Protein AF-A0A366LFF3-F1 (afdb_monomer_lite)

Secondary structure (DSSP, 8-state):
-TT---TTTHHHHHHHHHHHHHHHHHHTT--HHHHHHHHHHHHHHH-HHHHHHHHHHHHHHHHHHHHHHHHHHHHH--HHHHHHTHHHHHHHHHHIIIIIHHHHHHHHTTTS---HHHHHHHHHHS--SHHHHHHHHHHHTS--TTHHHHHHHHHHHHHHHHHHHHHHHHHHHHHT--TT---HHHHHHHHHHHHHHHTT--

Radius of gyration: 22.27 Å; chains: 1; bounding box: 69×41×56 Å

Organism: NCBI:txid2248750

Structure (mmCIF, N/CA/C/O backbone):
data_AF-A0A366LFF3-F1
#
_entry.id   AF-A0A366LFF3-F1
#
loop_
_atom_site.group_PDB
_atom_site.id
_atom_site.type_symbol
_atom_site.label_atom_id
_atom_site.label_alt_id
_atom_site.label_comp_id
_atom_site.label_asym_id
_atom_site.label_entity_id
_atom_site.label_seq_id
_atom_site.pdbx_PDB_ins_code
_atom_site.Cartn_x
_atom_site.Cartn_y
_atom_site.Cartn_z
_atom_site.occupancy
_atom_site.B_iso_or_equiv
_atom_site.auth_seq_id
_atom_site.auth_comp_id
_atom_site.auth_asym_id
_atom_site.auth_atom_id
_atom_site.pdbx_PDB_model_num
ATOM 1 N N . ARG A 1 1 ? -9.165 13.545 34.762 1.00 51.06 1 ARG A N 1
ATOM 2 C CA . ARG A 1 1 ? -9.361 14.996 34.484 1.00 51.06 1 ARG A CA 1
ATOM 3 C C . ARG A 1 1 ? -8.054 15.751 34.161 1.00 51.06 1 ARG A C 1
ATOM 5 O O . ARG A 1 1 ? -8.114 16.960 34.036 1.00 51.06 1 ARG A O 1
ATOM 12 N N . TRP A 1 2 ? -6.902 15.083 33.985 1.00 49.78 2 TRP A N 1
ATOM 13 C CA . TRP A 1 2 ? -5.595 15.742 33.771 1.00 49.78 2 TRP A CA 1
ATOM 14 C C . TRP A 1 2 ? -5.223 15.959 32.286 1.00 49.78 2 TRP A C 1
ATOM 16 O O . TRP A 1 2 ? -4.207 16.570 31.995 1.00 49.78 2 TRP A O 1
ATOM 26 N N . PHE A 1 3 ? -6.078 15.519 31.354 1.00 55.09 3 PHE A N 1
ATOM 27 C CA . PHE A 1 3 ? -5.934 15.719 29.903 1.00 55.09 3 PHE A CA 1
ATOM 28 C C . PHE A 1 3 ? -7.154 16.442 29.316 1.00 55.09 3 PHE A C 1
ATOM 30 O O . PHE A 1 3 ? -7.695 16.040 28.290 1.00 55.09 3 PHE A O 1
ATOM 37 N N . ALA A 1 4 ? -7.656 17.473 29.999 1.00 52.78 4 ALA A N 1
ATOM 38 C CA . ALA A 1 4 ? -8.623 18.382 29.390 1.00 52.78 4 ALA A CA 1
ATOM 39 C C . ALA A 1 4 ? -7.849 19.357 28.495 1.00 52.78 4 ALA A C 1
ATOM 41 O O . ALA A 1 4 ? -7.563 20.486 28.884 1.00 52.78 4 ALA A O 1
ATOM 42 N N . ALA A 1 5 ? -7.422 18.870 27.331 1.00 54.62 5 ALA A N 1
ATOM 43 C CA . ALA A 1 5 ? -6.920 19.736 26.280 1.00 54.62 5 ALA A CA 1
ATOM 44 C C . ALA A 1 5 ? -8.090 20.592 25.765 1.00 54.62 5 ALA A C 1
ATOM 46 O O . ALA A 1 5 ? -9.241 20.148 25.809 1.00 54.62 5 ALA A O 1
ATOM 47 N N . SER A 1 6 ? -7.831 21.817 25.299 1.00 63.62 6 SER A N 1
ATOM 48 C CA . SER A 1 6 ? -8.857 22.554 24.554 1.00 63.62 6 SER A CA 1
ATOM 49 C C . SER A 1 6 ? -9.322 21.687 23.376 1.00 63.62 6 SER A C 1
ATOM 51 O O . SER A 1 6 ? -8.542 20.896 22.841 1.00 63.62 6 SER A O 1
ATOM 53 N N . THR A 1 7 ? -10.586 21.815 22.969 1.00 64.94 7 THR A N 1
ATOM 54 C CA . THR A 1 7 ? -11.205 21.030 21.877 1.00 64.94 7 THR A CA 1
ATOM 55 C C . THR A 1 7 ? -10.373 21.008 20.589 1.00 64.94 7 THR A C 1
ATOM 57 O O . THR A 1 7 ? -10.469 20.075 19.801 1.00 64.94 7 THR A O 1
ATOM 60 N N . GLN A 1 8 ? -9.501 22.000 20.397 1.00 69.69 8 GLN A N 1
ATOM 61 C CA . GLN A 1 8 ? -8.573 22.105 19.275 1.00 69.69 8 GLN A CA 1
ATOM 62 C C . GLN A 1 8 ? -7.411 21.090 19.305 1.00 69.69 8 GLN A C 1
ATOM 64 O O . GLN A 1 8 ? -6.909 20.719 18.248 1.00 69.69 8 GLN A O 1
ATOM 69 N N . TYR A 1 9 ? -6.970 20.631 20.481 1.00 76.88 9 TYR A N 1
ATOM 70 C CA . TYR A 1 9 ? -5.824 19.717 20.621 1.00 76.88 9 TYR A CA 1
ATOM 71 C C . TYR A 1 9 ? -6.219 18.259 20.865 1.00 76.88 9 TYR A C 1
ATOM 73 O O . TYR A 1 9 ? -5.367 17.376 20.903 1.00 76.88 9 TYR A O 1
ATOM 81 N N . GLU A 1 10 ? -7.507 17.982 21.018 1.00 79.44 10 GLU A N 1
ATOM 82 C CA . GLU A 1 10 ? -8.034 16.638 21.235 1.00 79.44 10 GLU A CA 1
ATOM 83 C C . GLU A 1 10 ? -7.615 15.598 20.157 1.00 79.44 10 GLU A C 1
ATOM 85 O O . GLU A 1 10 ? -7.307 14.463 20.549 1.00 79.44 10 GLU A O 1
ATOM 90 N N . PRO A 1 11 ? -7.428 15.956 18.861 1.00 82.12 11 PRO A N 1
ATOM 91 C CA . PRO A 1 11 ? -6.924 15.022 17.845 1.00 82.12 11 PRO A CA 1
ATOM 92 C C . PRO A 1 11 ? -5.469 14.576 18.076 1.00 82.12 11 PRO A C 1
ATOM 94 O O . PRO A 1 11 ? -5.081 13.473 17.680 1.00 82.12 11 PRO A O 1
ATOM 97 N N . LEU A 1 12 ? -4.645 15.396 18.745 1.00 84.75 12 LEU A N 1
ATOM 98 C CA . LEU A 1 12 ? -3.235 15.074 19.011 1.00 84.75 12 LEU A CA 1
ATOM 99 C C . LEU A 1 12 ? -3.085 13.868 19.940 1.00 84.75 12 LEU A C 1
ATOM 101 O O . LEU A 1 12 ? -2.076 13.171 19.866 1.00 84.75 12 LEU A O 1
ATOM 105 N N . ASN A 1 13 ? -4.085 13.580 20.774 1.00 84.38 13 ASN A N 1
ATOM 106 C CA . ASN A 1 13 ? -4.059 12.408 21.646 1.00 84.38 13 ASN A CA 1
ATOM 107 C C . ASN A 1 13 ? -4.073 11.106 20.834 1.00 84.38 13 ASN A C 1
ATOM 109 O O . ASN A 1 13 ? -3.291 10.198 21.108 1.00 84.38 13 ASN A O 1
ATOM 113 N N . ALA A 1 14 ? -4.923 11.021 19.808 1.00 83.88 14 ALA A N 1
ATOM 114 C CA . ALA A 1 14 ? -4.968 9.861 18.922 1.00 83.88 14 ALA A CA 1
ATOM 115 C C . ALA A 1 14 ? -3.678 9.736 18.095 1.00 83.88 14 ALA A C 1
ATOM 117 O O . ALA A 1 14 ? -3.142 8.636 17.952 1.00 83.88 14 ALA A O 1
ATOM 118 N N . LEU A 1 15 ? -3.119 10.865 17.641 1.00 87.38 15 LEU A N 1
ATOM 119 C CA . LEU A 1 15 ? -1.814 10.884 16.977 1.00 87.38 15 LEU A CA 1
ATOM 120 C C . LEU A 1 15 ? -0.698 10.368 17.901 1.00 87.38 15 LEU A C 1
ATOM 122 O O . LEU A 1 15 ? 0.115 9.546 17.482 1.00 87.38 15 LEU A O 1
ATOM 126 N N . ALA A 1 16 ? -0.675 10.802 19.163 1.00 89.62 16 ALA A N 1
ATOM 127 C CA . ALA A 1 16 ? 0.300 10.356 20.154 1.00 89.62 16 ALA A CA 1
ATOM 128 C C . ALA A 1 16 ? 0.201 8.845 20.413 1.00 89.62 16 ALA A C 1
ATOM 130 O O . ALA A 1 16 ? 1.227 8.168 20.456 1.00 89.62 16 ALA A O 1
ATOM 131 N N . ILE A 1 17 ? -1.016 8.297 20.508 1.00 88.56 17 ILE A N 1
ATOM 132 C CA . ILE A 1 17 ? -1.239 6.844 20.599 1.00 88.56 17 ILE A CA 1
ATOM 133 C C . ILE A 1 17 ? -0.655 6.140 19.368 1.00 88.56 17 ILE A C 1
ATOM 135 O O . ILE A 1 17 ? 0.082 5.165 19.514 1.00 88.56 17 ILE A O 1
ATOM 139 N N . GLY A 1 18 ? -0.917 6.654 18.163 1.00 89.88 18 GLY A N 1
ATOM 140 C CA . GLY A 1 18 ? -0.347 6.116 16.926 1.00 89.88 18 GLY A CA 1
ATOM 141 C C . GLY A 1 18 ? 1.187 6.116 16.923 1.00 89.88 18 GLY A C 1
ATOM 142 O O . GLY A 1 18 ? 1.806 5.114 16.565 1.00 89.88 18 GLY A O 1
ATOM 143 N N . LEU A 1 19 ? 1.816 7.202 17.382 1.00 91.94 19 LEU A N 1
ATOM 144 C CA . LEU A 1 19 ? 3.275 7.311 17.492 1.00 91.94 19 LEU A CA 1
ATOM 145 C C . LEU A 1 19 ? 3.865 6.369 18.549 1.00 91.94 19 LEU A C 1
ATOM 147 O O . LEU A 1 19 ? 4.928 5.792 18.323 1.00 91.94 19 LEU A O 1
ATOM 151 N N . LEU A 1 20 ? 3.179 6.168 19.676 1.00 93.81 20 LEU A N 1
ATOM 152 C CA . LEU A 1 20 ? 3.586 5.193 20.691 1.00 93.81 20 LEU A CA 1
ATOM 153 C C . LEU A 1 20 ? 3.538 3.766 20.144 1.00 93.81 20 LEU A C 1
ATOM 155 O O . LEU A 1 20 ? 4.482 3.002 20.334 1.00 93.81 20 LEU A O 1
ATOM 159 N N . VAL A 1 21 ? 2.477 3.421 19.413 1.00 94.31 21 VAL A N 1
ATOM 160 C CA . VAL A 1 21 ? 2.340 2.114 18.757 1.00 94.31 21 VAL A CA 1
ATOM 161 C C . VAL A 1 21 ? 3.420 1.921 17.695 1.00 94.31 21 VAL A C 1
ATOM 163 O O . VAL A 1 21 ? 4.010 0.846 17.613 1.00 94.31 21 VAL A O 1
ATOM 166 N N . LEU A 1 22 ? 3.738 2.964 16.925 1.00 93.38 22 LEU A N 1
ATOM 167 C CA . LEU A 1 22 ? 4.845 2.948 15.970 1.00 93.38 22 LEU A CA 1
ATOM 168 C C . LEU A 1 22 ? 6.186 2.684 16.670 1.00 93.38 22 LEU A C 1
ATOM 170 O O . LEU A 1 22 ? 6.957 1.837 16.218 1.00 93.38 22 LEU A O 1
ATOM 174 N N . ALA A 1 23 ? 6.474 3.396 17.761 1.00 94.38 23 ALA A N 1
ATOM 175 C CA . ALA A 1 23 ? 7.709 3.229 18.522 1.00 94.38 23 ALA A CA 1
ATOM 176 C C . ALA A 1 23 ? 7.818 1.815 19.110 1.00 94.38 23 ALA A C 1
ATOM 178 O O . ALA A 1 23 ? 8.843 1.154 18.946 1.00 94.38 23 ALA A O 1
ATOM 179 N N . LEU A 1 24 ? 6.738 1.318 19.718 1.00 94.25 24 LEU A N 1
ATOM 180 C CA . LEU A 1 24 ? 6.685 -0.029 20.276 1.00 94.25 24 LEU A CA 1
ATOM 181 C C . LEU A 1 24 ? 6.838 -1.094 19.185 1.00 94.25 24 LEU A C 1
ATOM 183 O O . LEU A 1 24 ? 7.612 -2.034 19.349 1.00 94.25 24 LEU A O 1
ATOM 187 N N . GLY A 1 25 ? 6.163 -0.922 18.047 1.00 94.25 25 GLY A N 1
ATOM 188 C CA . GLY A 1 25 ? 6.287 -1.798 16.885 1.00 94.25 25 GLY A CA 1
ATOM 189 C C . GLY A 1 25 ? 7.718 -1.848 16.347 1.00 94.25 25 GLY A C 1
ATOM 190 O O . GLY A 1 25 ? 8.209 -2.924 16.020 1.00 94.25 25 GLY A O 1
ATOM 191 N N . LYS A 1 26 ? 8.429 -0.713 16.329 1.00 92.69 26 LYS A N 1
ATOM 192 C CA . LYS A 1 26 ? 9.842 -0.667 15.923 1.00 92.69 26 LYS A CA 1
ATOM 193 C C . LYS A 1 26 ? 10.753 -1.420 16.890 1.00 92.69 26 LYS A C 1
ATOM 195 O O . LYS A 1 26 ? 11.592 -2.184 16.430 1.00 92.69 26 LYS A O 1
ATOM 200 N N . VAL A 1 27 ? 10.586 -1.227 18.200 1.00 95.50 27 VAL A N 1
ATOM 201 C CA . VAL A 1 27 ? 11.415 -1.892 19.227 1.00 95.50 27 VAL A CA 1
ATOM 202 C C . VAL A 1 27 ? 11.149 -3.396 19.282 1.00 95.50 27 VAL A C 1
ATOM 204 O O . VAL A 1 27 ? 12.066 -4.185 19.474 1.00 95.50 27 VAL A O 1
ATOM 207 N N . THR A 1 28 ? 9.898 -3.807 19.086 1.00 95.44 28 THR A N 1
ATOM 208 C CA . THR A 1 28 ? 9.501 -5.224 19.081 1.00 95.44 28 THR A CA 1
ATOM 209 C C . THR A 1 28 ? 9.725 -5.914 17.735 1.00 95.44 28 THR A C 1
ATOM 211 O O . THR A 1 28 ? 9.456 -7.106 17.620 1.00 95.44 28 THR A O 1
ATOM 214 N N . HIS A 1 29 ? 10.200 -5.187 16.716 1.00 90.94 29 HIS A N 1
ATOM 215 C CA . HIS A 1 29 ? 10.296 -5.659 15.330 1.00 90.94 29 HIS A CA 1
ATOM 216 C C . HIS A 1 29 ? 8.965 -6.203 14.769 1.00 90.94 29 HIS A C 1
ATOM 218 O O . HIS A 1 29 ? 8.944 -7.081 13.907 1.00 90.94 29 HIS A O 1
ATOM 224 N N . GLY A 1 30 ? 7.839 -5.675 15.255 1.00 90.62 30 GLY A N 1
ATOM 225 C CA . GLY A 1 30 ? 6.502 -6.028 14.793 1.00 90.62 30 GLY A CA 1
ATOM 226 C C . GLY A 1 30 ? 6.145 -5.381 13.451 1.00 90.62 30 GLY A C 1
ATOM 227 O O . GLY A 1 30 ? 6.741 -4.393 13.017 1.00 90.62 30 GLY A O 1
ATOM 228 N N . ASN A 1 31 ? 5.111 -5.910 12.790 1.00 93.00 31 ASN A N 1
ATOM 229 C CA . ASN A 1 31 ? 4.596 -5.310 11.561 1.00 93.00 31 ASN A CA 1
ATOM 230 C C . ASN A 1 31 ? 3.893 -3.977 11.874 1.00 93.00 31 ASN A C 1
ATOM 232 O O . ASN A 1 31 ? 2.801 -3.958 12.443 1.00 93.00 31 ASN A O 1
ATOM 236 N N . LEU A 1 32 ? 4.514 -2.868 11.463 1.00 92.69 32 LEU A N 1
ATOM 237 C CA . LEU A 1 32 ? 4.034 -1.513 11.750 1.00 92.69 32 LEU A CA 1
ATOM 238 C C . LEU A 1 32 ? 2.655 -1.220 11.143 1.00 92.69 32 LEU A C 1
ATOM 240 O O . LEU A 1 32 ? 1.874 -0.494 11.753 1.00 92.69 32 LEU A O 1
ATOM 244 N N . PHE A 1 33 ? 2.331 -1.800 9.982 1.00 90.94 33 PHE A N 1
ATOM 245 C CA . PHE A 1 33 ? 1.017 -1.631 9.356 1.00 90.94 33 PHE A CA 1
ATOM 246 C C . PHE A 1 33 ? -0.074 -2.310 10.179 1.00 90.94 33 PHE A C 1
ATOM 248 O O . PHE A 1 33 ? -1.104 -1.702 10.460 1.00 90.94 33 PHE A O 1
ATOM 255 N N . LEU A 1 34 ? 0.173 -3.550 10.611 1.00 93.00 34 LEU A N 1
ATOM 256 C CA . LEU A 1 34 ? -0.774 -4.293 11.439 1.00 93.00 34 LEU A CA 1
ATOM 257 C C . LEU A 1 34 ? -0.929 -3.650 12.821 1.00 93.00 34 LEU A C 1
ATOM 259 O O . LEU A 1 34 ? -2.044 -3.543 13.323 1.00 93.00 34 LEU A O 1
ATOM 263 N N . ALA A 1 35 ? 0.171 -3.178 13.409 1.00 94.25 35 ALA A N 1
ATOM 264 C CA . ALA A 1 35 ? 0.153 -2.473 14.684 1.00 94.25 35 ALA A CA 1
ATOM 265 C C . ALA A 1 35 ? -0.679 -1.181 14.601 1.00 94.25 35 ALA A C 1
ATOM 267 O O . ALA A 1 35 ? -1.575 -0.975 15.419 1.00 94.25 35 ALA A O 1
ATOM 268 N N . ALA A 1 36 ? -0.442 -0.345 13.582 1.00 92.44 36 ALA A N 1
ATOM 269 C CA . ALA A 1 36 ? -1.213 0.877 13.358 1.00 92.44 36 ALA A CA 1
ATOM 270 C C . ALA A 1 36 ? -2.701 0.586 13.097 1.00 92.44 36 ALA A C 1
ATOM 272 O O . ALA A 1 36 ? -3.566 1.269 13.641 1.00 92.44 36 ALA A O 1
ATOM 273 N N . PHE A 1 37 ? -3.008 -0.458 12.321 1.00 92.31 37 PHE A N 1
ATOM 274 C CA . PHE A 1 37 ? -4.383 -0.886 12.058 1.00 92.31 37 PHE A CA 1
ATOM 275 C C . PHE A 1 37 ? -5.100 -1.358 13.331 1.00 92.31 37 PHE A C 1
ATOM 277 O O . PHE A 1 37 ? -6.207 -0.904 13.620 1.00 92.31 37 PHE A O 1
ATOM 284 N N . ALA A 1 38 ? -4.458 -2.214 14.130 1.00 93.50 38 ALA A N 1
ATOM 285 C CA . ALA A 1 38 ? -5.007 -2.698 15.395 1.00 93.50 38 ALA A CA 1
ATOM 286 C C . ALA A 1 38 ? -5.245 -1.552 16.390 1.00 93.50 38 ALA A C 1
ATOM 288 O O . ALA A 1 38 ? -6.288 -1.500 17.047 1.00 93.50 38 ALA A O 1
ATOM 289 N N . ALA A 1 39 ? -4.317 -0.596 16.464 1.00 91.19 39 ALA A N 1
ATOM 290 C CA . ALA A 1 39 ? -4.485 0.611 17.265 1.00 91.19 39 ALA A CA 1
ATOM 291 C C . ALA A 1 39 ? -5.672 1.457 16.784 1.00 91.19 39 ALA A C 1
ATOM 293 O O . ALA A 1 39 ? -6.493 1.870 17.602 1.00 91.19 39 ALA A O 1
ATOM 294 N N . GLY A 1 40 ? -5.810 1.651 15.469 1.00 90.62 40 GLY A N 1
ATOM 295 C CA . GLY A 1 40 ? -6.937 2.361 14.867 1.00 90.62 40 GLY A CA 1
ATOM 296 C C . GLY A 1 40 ? -8.284 1.722 15.205 1.00 90.62 40 GLY A C 1
ATOM 297 O O . GLY A 1 40 ? -9.178 2.416 15.685 1.00 90.62 40 GLY A O 1
ATOM 298 N N . ILE A 1 41 ? -8.415 0.398 15.048 1.00 92.00 41 ILE A N 1
ATOM 299 C CA . ILE A 1 41 ? -9.631 -0.339 15.437 1.00 92.00 41 ILE A CA 1
ATOM 300 C C . ILE A 1 41 ? -9.914 -0.174 16.929 1.00 92.00 41 ILE A C 1
ATOM 302 O O . ILE A 1 41 ? -11.057 0.061 17.319 1.00 92.00 41 ILE A O 1
ATOM 306 N N . THR A 1 42 ? -8.886 -0.271 17.770 1.00 91.06 42 THR A N 1
ATOM 307 C CA . THR A 1 42 ? -9.038 -0.147 19.224 1.00 91.06 42 THR A CA 1
ATOM 308 C C . THR A 1 42 ? -9.566 1.239 19.601 1.00 91.06 42 THR A C 1
ATOM 310 O O . THR A 1 42 ? -10.545 1.342 20.340 1.00 91.06 42 THR A O 1
ATOM 313 N N . VAL A 1 43 ? -8.984 2.307 19.045 1.00 87.75 43 VAL A N 1
ATOM 314 C CA . VAL A 1 43 ? -9.454 3.687 19.259 1.00 87.75 43 VAL A CA 1
ATOM 315 C C . VAL A 1 43 ? -10.873 3.871 18.720 1.00 87.75 43 VAL A C 1
ATOM 317 O O . VAL A 1 43 ? -11.713 4.443 19.410 1.00 87.75 43 VAL A O 1
ATOM 320 N N . ALA A 1 44 ? -11.169 3.336 17.534 1.00 87.38 44 ALA A N 1
ATOM 321 C CA . ALA A 1 44 ? -12.493 3.425 16.926 1.00 87.38 44 ALA A CA 1
ATOM 322 C C . ALA A 1 44 ? -13.582 2.680 17.719 1.00 87.38 44 ALA A C 1
ATOM 324 O O . ALA A 1 44 ? -14.744 3.078 17.656 1.00 87.38 44 ALA A O 1
ATOM 325 N N . THR A 1 45 ? -13.211 1.628 18.456 1.00 89.25 45 THR A N 1
ATOM 326 C CA . THR A 1 45 ? -14.138 0.789 19.234 1.00 89.25 45 THR A CA 1
ATOM 327 C C . THR A 1 45 ? -14.371 1.330 20.643 1.00 89.25 45 THR A C 1
ATOM 329 O O . THR A 1 45 ? -15.500 1.327 21.122 1.00 89.25 45 THR A O 1
ATOM 332 N N . PHE A 1 46 ? -13.317 1.789 21.323 1.00 85.31 46 PHE A N 1
ATOM 333 C CA . PHE A 1 46 ? -13.383 2.155 22.745 1.00 85.31 46 PHE A CA 1
ATOM 334 C C . PHE A 1 46 ? -13.374 3.666 23.013 1.00 85.31 46 PHE A C 1
ATOM 336 O O . PHE A 1 46 ? -13.619 4.083 24.143 1.00 85.31 46 PHE A O 1
ATOM 343 N N . GLY A 1 47 ? -13.081 4.497 22.010 1.00 80.75 47 GLY A N 1
ATOM 344 C CA . GLY A 1 47 ? -12.897 5.938 22.177 1.00 80.75 47 GLY A CA 1
ATOM 345 C C . GLY A 1 47 ? -13.698 6.756 21.175 1.00 80.75 47 GLY A C 1
ATOM 346 O O . GLY A 1 47 ? -13.104 7.387 20.307 1.00 80.75 47 GLY A O 1
ATOM 347 N N . GLU A 1 48 ? -15.029 6.802 21.303 1.00 81.88 48 GLU A N 1
ATOM 348 C CA . GLU A 1 48 ? -15.901 7.576 20.395 1.00 81.88 48 GLU A CA 1
ATOM 349 C C . GLU A 1 48 ? -15.481 9.047 20.271 1.00 81.88 48 GLU A C 1
ATOM 351 O O . GLU A 1 48 ? -15.455 9.597 19.172 1.00 81.88 48 GLU A O 1
ATOM 356 N N . ARG A 1 49 ? -15.084 9.677 21.385 1.00 80.06 49 ARG A N 1
ATOM 357 C CA . ARG A 1 49 ? -14.622 11.072 21.392 1.00 80.06 49 ARG A CA 1
ATOM 358 C C . ARG A 1 49 ? -13.298 11.243 20.645 1.00 80.06 49 ARG A C 1
ATOM 360 O O . ARG A 1 49 ? -13.167 12.153 19.834 1.00 80.06 49 ARG A O 1
ATOM 367 N N . GLN A 1 50 ? -12.331 10.358 20.889 1.00 81.81 50 GLN A N 1
ATOM 368 C CA . GLN A 1 50 ? -11.033 10.362 20.210 1.00 81.81 50 GLN A CA 1
ATOM 369 C C . GLN A 1 50 ? -11.185 10.063 18.720 1.00 81.81 50 GLN A C 1
ATOM 371 O O . GLN A 1 50 ? -10.538 10.717 17.910 1.00 81.81 50 GLN A O 1
ATOM 376 N N . ARG A 1 51 ? -12.063 9.121 18.359 1.00 84.31 51 ARG A N 1
ATOM 377 C CA . ARG A 1 51 ? -12.423 8.820 16.974 1.00 84.31 51 ARG A CA 1
ATOM 378 C C . ARG A 1 51 ? -12.992 10.057 16.286 1.00 84.31 51 ARG A C 1
ATOM 380 O O . ARG A 1 51 ? -12.422 10.478 15.291 1.00 84.31 51 ARG A O 1
ATOM 387 N N . ALA A 1 52 ? -14.055 10.651 16.828 1.00 85.06 52 ALA A N 1
ATOM 388 C CA . ALA A 1 52 ? -14.720 11.802 16.213 1.00 85.06 52 ALA A CA 1
ATOM 389 C C . ALA A 1 52 ? -13.780 13.009 16.063 1.00 85.06 52 ALA A C 1
ATOM 391 O O . ALA A 1 52 ? -13.819 13.720 15.065 1.00 85.06 52 ALA A O 1
ATOM 392 N N . SER A 1 53 ? -12.904 13.223 17.046 1.00 84.19 53 SER A N 1
ATOM 393 C CA . SER A 1 53 ? -11.905 14.291 17.004 1.00 84.19 53 SER A CA 1
ATOM 394 C C . SER A 1 53 ? -10.795 14.021 15.975 1.00 84.19 53 SER A C 1
ATOM 396 O O . SER A 1 53 ? -10.365 14.928 15.266 1.00 84.19 53 SER A O 1
ATOM 398 N N . PHE A 1 54 ? -10.332 12.772 15.863 1.00 86.75 54 PHE A N 1
ATOM 399 C CA . PHE A 1 54 ? -9.229 12.399 14.978 1.00 86.75 54 PHE A CA 1
ATOM 400 C C . PHE A 1 54 ? -9.652 12.104 13.539 1.00 86.75 54 PHE A C 1
ATOM 402 O O . PHE A 1 54 ? -8.796 12.166 12.674 1.00 86.75 54 PHE A O 1
ATOM 409 N N . GLU A 1 55 ? -10.917 11.797 13.257 1.00 88.44 55 GLU A N 1
ATOM 410 C CA . GLU A 1 55 ? -11.387 11.359 11.933 1.00 88.44 55 GLU A CA 1
ATOM 411 C C . GLU A 1 55 ? -10.960 12.321 10.817 1.00 88.44 55 GLU A C 1
ATOM 413 O O . GLU A 1 55 ? -10.139 11.960 9.976 1.00 88.44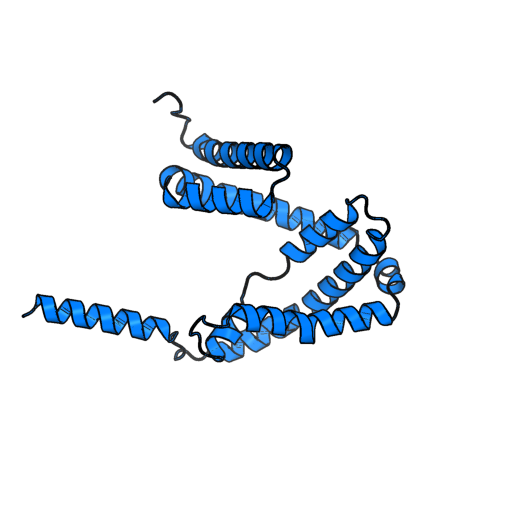 55 GLU A O 1
ATOM 418 N N . HIS A 1 56 ? -11.387 13.584 10.889 1.00 88.69 56 HIS A N 1
ATOM 419 C CA . HIS A 1 56 ? -11.035 14.577 9.873 1.00 88.69 56 HIS A CA 1
ATOM 420 C C . HIS A 1 56 ? -9.531 14.898 9.844 1.00 88.69 56 HIS A C 1
ATOM 422 O O . HIS A 1 56 ? -8.916 15.008 8.786 1.00 88.69 56 HIS A O 1
ATOM 428 N N . PHE A 1 57 ? -8.902 15.029 11.014 1.00 88.50 57 PHE A N 1
ATOM 429 C CA . PHE A 1 57 ? -7.473 15.340 11.105 1.00 88.50 57 PHE A CA 1
ATOM 430 C C . PHE A 1 57 ? -6.594 14.207 10.551 1.00 88.50 57 PHE A C 1
ATOM 432 O O . PHE A 1 57 ? -5.628 14.446 9.828 1.00 88.50 57 PHE A O 1
ATOM 439 N N . GLY A 1 58 ? -6.947 12.965 10.870 1.00 90.69 58 GLY A N 1
ATOM 440 C CA . GLY A 1 58 ? -6.300 11.752 10.397 1.00 90.69 58 GLY A CA 1
ATOM 441 C C . GLY A 1 58 ? -6.490 11.549 8.898 1.00 90.69 58 GLY A C 1
ATOM 442 O O . GLY A 1 58 ? -5.531 11.167 8.232 1.00 90.6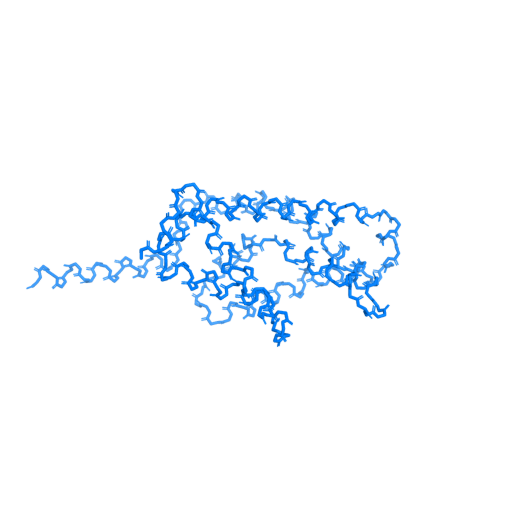9 58 GLY A O 1
ATOM 443 N N . GLU A 1 59 ? -7.670 11.862 8.354 1.00 91.69 59 GLU A N 1
ATOM 444 C CA . GLU A 1 59 ? -7.921 11.877 6.907 1.00 91.69 59 GLU A CA 1
ATOM 445 C C . GLU A 1 59 ? -6.999 12.858 6.181 1.00 91.69 59 GLU A C 1
ATOM 447 O O . GLU A 1 59 ? -6.319 12.457 5.235 1.00 91.69 59 GLU A O 1
ATOM 452 N N . LEU A 1 60 ? -6.895 14.101 6.664 1.00 94.00 60 LEU A N 1
ATOM 453 C CA . LEU A 1 60 ? -6.002 15.110 6.085 1.00 94.00 60 LEU A CA 1
ATOM 454 C C . LEU A 1 60 ? -4.536 14.662 6.131 1.00 94.00 60 LEU A C 1
ATOM 456 O O . LEU A 1 60 ? -3.821 14.754 5.134 1.00 94.00 60 LEU A O 1
ATOM 460 N N . ILE A 1 61 ? -4.083 14.135 7.272 1.00 93.00 61 ILE A N 1
ATOM 461 C CA . ILE A 1 61 ? -2.722 13.603 7.414 1.00 93.00 61 ILE A CA 1
ATOM 462 C C . ILE A 1 61 ? -2.485 12.449 6.436 1.00 93.00 61 ILE A C 1
ATOM 464 O O . ILE A 1 61 ? -1.473 12.431 5.730 1.00 93.00 61 ILE A O 1
ATOM 468 N N . ALA A 1 62 ? -3.402 11.483 6.387 1.00 92.25 62 ALA A N 1
ATOM 469 C CA . ALA A 1 62 ? -3.298 10.331 5.504 1.00 92.25 62 ALA A CA 1
ATOM 470 C C . ALA A 1 62 ? -3.276 10.760 4.034 1.00 92.25 62 ALA A C 1
ATOM 472 O O . ALA A 1 62 ? -2.528 10.193 3.239 1.00 92.25 62 ALA A O 1
ATOM 473 N N . GLU A 1 63 ? -4.056 11.775 3.668 1.00 94.19 63 GLU A N 1
ATOM 474 C CA . GLU A 1 63 ? -4.074 12.336 2.326 1.00 94.19 63 GLU A CA 1
ATOM 475 C C . GLU A 1 63 ? -2.761 13.027 1.965 1.00 94.19 63 GLU A C 1
ATOM 477 O O . GLU A 1 63 ? -2.189 12.714 0.920 1.00 94.19 63 GLU A O 1
ATOM 482 N N . VAL A 1 64 ? -2.217 13.866 2.848 1.00 96.12 64 VAL A N 1
ATOM 483 C CA . VAL A 1 64 ? -0.917 14.519 2.635 1.00 96.12 64 VAL A CA 1
ATOM 484 C C . VAL A 1 64 ? 0.194 13.484 2.449 1.00 96.12 64 VAL A C 1
ATOM 486 O O . VAL A 1 64 ? 0.953 13.567 1.483 1.00 96.12 64 VAL A O 1
ATOM 489 N N . PHE A 1 65 ? 0.280 12.468 3.315 1.00 94.25 65 PHE A N 1
ATOM 490 C CA . PHE A 1 65 ? 1.299 11.421 3.183 1.00 94.25 65 PHE A CA 1
ATOM 491 C C . PHE A 1 65 ? 1.107 10.560 1.935 1.00 94.25 65 PHE A C 1
ATOM 493 O O . PHE A 1 65 ? 2.086 10.184 1.290 1.00 94.25 65 PHE A O 1
ATOM 500 N N . LYS A 1 66 ? -0.142 10.271 1.566 1.00 93.69 66 LYS A N 1
ATOM 501 C CA . LYS A 1 66 ? -0.473 9.546 0.338 1.00 93.69 66 LYS A CA 1
ATOM 502 C C . LYS A 1 66 ? -0.019 10.317 -0.899 1.00 93.69 66 LYS A C 1
ATOM 504 O O . LYS A 1 66 ? 0.652 9.740 -1.753 1.00 93.69 66 LYS A O 1
ATOM 509 N N . LEU A 1 67 ? -0.329 11.611 -0.972 1.00 94.94 67 LEU A N 1
ATOM 510 C CA . LEU A 1 67 ? 0.100 12.489 -2.061 1.00 94.94 67 LEU A CA 1
ATOM 511 C C . LEU A 1 67 ? 1.623 12.633 -2.106 1.00 94.94 67 LEU A C 1
ATOM 513 O O . LEU A 1 67 ? 2.205 12.532 -3.181 1.00 94.94 67 LEU A O 1
ATOM 517 N N . ALA A 1 68 ? 2.280 12.793 -0.955 1.00 95.62 68 ALA A N 1
ATOM 518 C CA . ALA A 1 68 ? 3.735 12.872 -0.876 1.00 95.62 68 ALA A CA 1
ATOM 519 C C . ALA A 1 68 ? 4.411 11.583 -1.369 1.00 95.62 68 ALA A C 1
ATOM 521 O O . ALA A 1 68 ? 5.333 11.639 -2.179 1.00 95.62 68 ALA A O 1
ATOM 522 N N . ALA A 1 69 ? 3.933 10.413 -0.938 1.00 94.12 69 ALA A N 1
ATOM 523 C CA . ALA A 1 69 ? 4.461 9.131 -1.397 1.00 94.12 69 ALA A CA 1
ATOM 524 C C . ALA A 1 69 ? 4.220 8.918 -2.899 1.00 94.12 69 ALA A C 1
ATOM 526 O O . ALA A 1 69 ? 5.114 8.440 -3.596 1.00 94.12 69 ALA A O 1
ATOM 527 N N . LEU A 1 70 ? 3.053 9.314 -3.416 1.00 93.44 70 LEU A N 1
ATOM 528 C CA . LEU A 1 70 ? 2.762 9.238 -4.846 1.00 93.44 70 LEU A CA 1
ATOM 529 C C . LEU A 1 70 ? 3.636 10.200 -5.661 1.00 93.44 70 LEU A C 1
ATOM 531 O O . LEU A 1 70 ? 4.114 9.821 -6.725 1.00 93.44 70 LEU A O 1
ATOM 535 N N . LEU A 1 71 ? 3.890 11.407 -5.149 1.00 95.31 71 LEU A N 1
ATOM 536 C CA . LEU A 1 71 ? 4.790 12.384 -5.759 1.00 95.31 71 LEU A CA 1
ATOM 537 C C . LEU A 1 71 ? 6.222 11.848 -5.831 1.00 95.31 71 LEU A C 1
ATOM 539 O O . LEU A 1 71 ? 6.828 11.881 -6.898 1.00 95.31 71 LEU A O 1
ATOM 543 N N . VAL A 1 72 ? 6.749 11.316 -4.722 1.00 95.19 72 VAL A N 1
ATOM 544 C CA . VAL A 1 72 ? 8.090 10.709 -4.676 1.00 95.19 72 VAL A CA 1
ATOM 545 C C . VAL A 1 72 ? 8.174 9.534 -5.643 1.00 95.19 72 VAL A C 1
ATOM 547 O O . VAL A 1 72 ? 9.097 9.458 -6.446 1.00 95.19 72 VAL A O 1
ATOM 550 N N . PHE A 1 73 ? 7.195 8.634 -5.609 1.00 93.94 73 PHE A N 1
ATOM 551 C CA . PHE A 1 73 ? 7.154 7.492 -6.512 1.00 93.94 73 PHE A CA 1
ATOM 552 C C . PHE A 1 73 ? 7.084 7.916 -7.984 1.00 93.94 73 PHE A C 1
ATOM 554 O O . PHE A 1 73 ? 7.841 7.403 -8.803 1.00 93.94 73 PHE A O 1
ATOM 561 N N . GLY A 1 74 ? 6.234 8.890 -8.315 1.00 92.81 74 GLY A N 1
ATOM 562 C CA . GLY A 1 74 ? 6.131 9.455 -9.658 1.00 92.81 74 GLY A CA 1
ATOM 563 C C . GLY A 1 74 ? 7.432 10.108 -10.123 1.00 92.81 74 GLY A C 1
ATOM 564 O O . GLY A 1 74 ? 7.844 9.887 -11.256 1.00 92.81 74 GLY A O 1
ATOM 565 N N . ALA A 1 75 ? 8.122 10.836 -9.242 1.00 94.19 75 ALA A N 1
ATOM 566 C CA . ALA A 1 75 ? 9.419 11.445 -9.536 1.00 94.19 75 ALA A CA 1
ATOM 567 C C . ALA A 1 75 ? 10.533 10.410 -9.782 1.00 94.19 75 ALA A C 1
ATOM 569 O O . ALA A 1 75 ? 11.476 10.684 -10.522 1.00 94.19 75 ALA A O 1
ATOM 570 N N . LEU A 1 76 ? 10.428 9.219 -9.182 1.00 93.19 76 LEU A N 1
ATOM 571 C CA . LEU A 1 76 ? 11.371 8.116 -9.395 1.00 93.19 76 LEU A CA 1
ATOM 572 C C . LEU A 1 76 ? 11.116 7.350 -10.702 1.00 93.19 76 LEU A C 1
ATOM 574 O O . LEU A 1 76 ? 12.020 6.675 -11.199 1.00 93.19 76 LEU A O 1
ATOM 578 N N . ILE A 1 77 ? 9.913 7.439 -11.276 1.00 92.12 77 ILE A N 1
ATOM 579 C CA . ILE A 1 77 ? 9.603 6.792 -12.551 1.00 92.12 77 ILE A CA 1
ATOM 580 C C . ILE A 1 77 ? 10.229 7.599 -13.688 1.00 92.12 77 ILE A C 1
ATOM 582 O O . ILE A 1 77 ? 9.801 8.702 -14.016 1.00 92.12 77 ILE A O 1
ATOM 586 N N . THR A 1 78 ? 11.222 7.002 -14.343 1.00 92.25 78 THR A N 1
ATOM 587 C CA . THR A 1 78 ? 11.865 7.564 -15.536 1.00 92.25 78 THR A CA 1
ATOM 588 C C . THR A 1 78 ? 11.738 6.604 -16.721 1.00 92.25 78 THR A C 1
ATOM 590 O O . THR A 1 78 ? 11.678 5.386 -16.519 1.00 92.25 78 THR A O 1
ATOM 593 N N . PRO A 1 79 ? 11.754 7.100 -17.973 1.00 89.00 79 PRO A N 1
ATOM 594 C CA . PRO A 1 79 ? 11.762 6.232 -19.154 1.00 89.00 79 PRO A CA 1
ATOM 595 C C . PRO A 1 79 ? 12.926 5.231 -19.153 1.00 89.00 79 PRO A C 1
ATOM 597 O O . PRO A 1 79 ? 12.754 4.080 -19.547 1.00 89.00 79 PRO A O 1
ATOM 600 N N . ALA A 1 80 ? 14.094 5.639 -18.645 1.00 89.56 80 ALA A N 1
ATOM 601 C CA . ALA A 1 80 ? 15.255 4.766 -18.492 1.00 89.56 80 ALA A CA 1
ATOM 602 C C . ALA A 1 80 ? 14.993 3.620 -17.500 1.00 89.56 80 ALA A C 1
ATOM 604 O O . ALA A 1 80 ? 15.331 2.472 -17.786 1.00 89.56 80 ALA A O 1
ATOM 605 N N . LEU A 1 81 ? 14.338 3.907 -16.366 1.00 89.19 81 LEU A N 1
ATOM 606 C CA . LEU A 1 81 ? 13.955 2.889 -15.386 1.00 89.19 81 LEU A CA 1
ATOM 607 C C . LEU A 1 81 ? 12.995 1.865 -16.002 1.00 89.19 81 LEU A C 1
ATOM 609 O O . LEU A 1 81 ? 13.222 0.663 -15.871 1.00 89.19 81 LEU A O 1
ATOM 613 N N . LEU A 1 82 ? 11.975 2.323 -16.730 1.00 87.12 82 LEU A N 1
ATOM 614 C CA . LEU A 1 82 ? 11.011 1.436 -17.392 1.00 87.12 82 LEU A CA 1
ATOM 615 C C . LEU A 1 82 ? 11.656 0.596 -18.507 1.00 87.12 82 LEU A C 1
ATOM 617 O O . LEU A 1 82 ? 11.311 -0.573 -18.678 1.00 87.12 82 LEU A O 1
ATOM 621 N N . GLY A 1 83 ? 12.620 1.165 -19.236 1.00 87.00 83 GLY A N 1
ATOM 622 C CA . GLY A 1 83 ? 13.395 0.445 -20.248 1.00 87.00 83 GLY A CA 1
ATOM 623 C C . GLY A 1 83 ? 14.345 -0.602 -19.656 1.00 87.00 83 GLY A C 1
ATOM 624 O O . GLY A 1 83 ? 14.541 -1.661 -20.248 1.00 87.00 83 GLY A O 1
ATOM 625 N N . SER A 1 84 ? 14.893 -0.345 -18.465 1.00 88.25 84 SER A N 1
ATOM 626 C CA . SER A 1 84 ? 15.883 -1.222 -17.822 1.00 88.25 84 SER A CA 1
ATOM 627 C C . SER A 1 84 ? 15.332 -2.569 -17.336 1.00 88.25 84 SER A C 1
ATOM 629 O O . SER A 1 84 ? 16.111 -3.494 -17.125 1.00 88.25 84 SER A O 1
ATOM 631 N N . VAL A 1 85 ? 14.006 -2.715 -17.206 1.00 88.69 85 VAL A N 1
ATOM 632 C CA . VAL A 1 85 ? 13.378 -3.962 -16.727 1.00 88.69 85 VAL A CA 1
ATOM 633 C C . VAL A 1 85 ? 13.448 -5.104 -17.756 1.00 88.69 85 VAL A C 1
ATOM 635 O O . VAL A 1 85 ? 13.284 -6.274 -17.405 1.00 88.69 85 VAL A O 1
ATOM 638 N N . GLY A 1 86 ? 13.668 -4.767 -19.033 1.00 90.56 86 GLY A N 1
ATOM 639 C CA . GLY A 1 86 ? 13.646 -5.711 -20.148 1.00 90.56 86 GLY A CA 1
ATOM 640 C C . GLY A 1 86 ? 12.261 -6.314 -20.422 1.00 90.56 86 GLY A C 1
ATOM 641 O O . GLY A 1 86 ? 11.298 -6.121 -19.685 1.00 90.56 86 GLY A O 1
ATOM 642 N N . TRP A 1 87 ? 12.136 -7.082 -21.505 1.00 92.12 87 TRP A N 1
ATOM 643 C CA . TRP A 1 87 ? 10.851 -7.677 -21.904 1.00 92.12 87 TRP A CA 1
ATOM 644 C C . TRP A 1 87 ? 10.290 -8.661 -20.858 1.00 92.12 87 TRP A C 1
ATOM 646 O O . TRP A 1 87 ? 9.077 -8.754 -20.682 1.00 92.12 87 TRP A O 1
ATOM 656 N N . GLN A 1 88 ? 11.164 -9.356 -20.122 1.00 92.69 88 GLN A N 1
ATOM 657 C CA . GLN A 1 88 ? 10.775 -10.316 -19.084 1.00 92.69 88 GLN A CA 1
ATOM 658 C C . GLN A 1 88 ? 10.029 -9.640 -17.929 1.00 92.69 88 GLN A C 1
ATOM 660 O O . GLN A 1 88 ? 9.037 -10.182 -17.443 1.00 92.69 88 GLN A O 1
ATOM 665 N N . GLY A 1 89 ? 10.458 -8.443 -17.516 1.00 91.94 89 GLY A N 1
ATOM 666 C CA . GLY A 1 89 ? 9.778 -7.697 -16.459 1.00 91.94 89 GLY A CA 1
ATOM 667 C C . GLY A 1 89 ? 8.389 -7.211 -16.875 1.00 91.94 89 GLY A C 1
ATOM 668 O O . GLY A 1 89 ? 7.462 -7.244 -16.069 1.00 91.94 89 GLY A O 1
ATOM 669 N N . TRP A 1 90 ? 8.206 -6.854 -18.149 1.00 92.81 90 TRP A N 1
ATOM 670 C CA . TRP A 1 90 ? 6.886 -6.530 -18.698 1.00 92.81 90 TRP A CA 1
ATOM 671 C C . TRP A 1 90 ? 5.953 -7.743 -18.716 1.00 92.81 90 TRP A C 1
ATOM 673 O O . TRP A 1 90 ? 4.801 -7.635 -18.298 1.00 92.81 90 TRP A O 1
ATOM 683 N N . VAL A 1 91 ? 6.451 -8.912 -19.130 1.00 94.75 91 VAL A N 1
ATOM 684 C CA . VAL A 1 91 ? 5.681 -10.166 -19.073 1.00 94.75 91 VAL A CA 1
ATOM 685 C C . VAL A 1 91 ? 5.300 -10.500 -17.633 1.00 94.75 91 VAL A C 1
ATOM 687 O O . VAL A 1 91 ? 4.142 -10.817 -17.365 1.00 94.75 91 VAL A O 1
ATOM 690 N N . PHE A 1 92 ? 6.236 -10.366 -16.691 1.00 94.06 92 PHE A N 1
ATOM 691 C CA . PHE A 1 92 ? 5.956 -10.552 -15.271 1.00 94.06 92 PHE A CA 1
ATOM 692 C C . PHE A 1 92 ? 4.852 -9.608 -14.778 1.00 94.06 92 PHE A C 1
ATOM 694 O O . PHE A 1 92 ? 3.908 -10.068 -14.141 1.00 94.06 92 PHE A O 1
ATOM 701 N N . ALA A 1 93 ? 4.926 -8.315 -15.106 1.00 92.44 93 ALA A N 1
ATOM 702 C CA . ALA A 1 93 ? 3.920 -7.331 -14.712 1.00 92.44 93 ALA A CA 1
ATOM 703 C C . ALA A 1 93 ? 2.524 -7.684 -15.254 1.00 92.44 93 ALA A C 1
ATOM 705 O O . ALA A 1 93 ? 1.541 -7.638 -14.514 1.00 92.44 93 ALA A O 1
ATOM 706 N N . VAL A 1 94 ? 2.430 -8.099 -16.521 1.00 92.88 94 VAL A N 1
ATOM 707 C CA . VAL A 1 94 ? 1.165 -8.548 -17.123 1.00 92.88 94 VAL A CA 1
ATOM 708 C C . VAL A 1 94 ? 0.623 -9.780 -16.398 1.00 92.88 94 VAL A C 1
ATOM 710 O O . VAL A 1 94 ? -0.544 -9.796 -16.010 1.00 92.88 94 VAL A O 1
ATOM 713 N N . LEU A 1 95 ? 1.458 -10.794 -16.156 1.00 93.56 95 LEU A N 1
ATOM 714 C CA . LEU A 1 95 ? 1.047 -12.005 -15.438 1.00 93.56 95 LEU A CA 1
ATOM 715 C C . LEU A 1 95 ? 0.620 -11.700 -13.996 1.00 93.56 95 LEU A C 1
ATOM 717 O O . LEU A 1 95 ? -0.376 -12.243 -13.517 1.00 93.56 95 LEU A O 1
ATOM 721 N N . ALA A 1 96 ? 1.320 -10.798 -13.311 1.00 90.75 96 ALA A N 1
ATOM 722 C CA . ALA A 1 96 ? 0.962 -10.373 -11.964 1.00 90.75 96 ALA A CA 1
ATOM 723 C C . ALA A 1 96 ? -0.426 -9.710 -11.931 1.00 90.75 96 ALA A C 1
ATOM 725 O O . ALA A 1 96 ? -1.215 -9.961 -11.019 1.00 90.75 96 ALA A O 1
ATOM 726 N N . LEU A 1 97 ? -0.756 -8.902 -12.941 1.00 88.31 97 LEU A N 1
ATOM 727 C CA . LEU A 1 97 ? -2.037 -8.200 -13.013 1.00 88.31 97 LEU A CA 1
ATOM 728 C C . LEU A 1 97 ? -3.195 -9.076 -13.495 1.00 88.31 97 LEU A C 1
ATOM 730 O O . LEU A 1 97 ? -4.301 -8.915 -12.989 1.00 88.31 97 LEU A O 1
ATOM 734 N N . VAL A 1 98 ? -2.962 -9.979 -14.449 1.00 88.19 98 VAL A N 1
ATOM 735 C CA . VAL A 1 98 ? -4.025 -10.782 -15.080 1.00 88.19 98 VAL A CA 1
ATOM 736 C C . VAL A 1 98 ? -4.242 -12.119 -14.372 1.00 88.19 98 VAL A C 1
ATOM 738 O O . VAL A 1 98 ? -5.364 -12.614 -14.351 1.00 88.19 98 VAL A O 1
ATOM 741 N N . LEU A 1 99 ? -3.205 -12.707 -13.767 1.00 89.38 99 LEU A N 1
ATOM 742 C CA . LEU A 1 99 ? -3.317 -13.984 -13.055 1.00 89.38 99 LEU A CA 1
ATOM 743 C C . LEU A 1 99 ? -3.222 -13.790 -11.545 1.00 89.38 99 LEU A C 1
ATOM 745 O O . LEU A 1 99 ? -4.168 -14.110 -10.827 1.00 89.38 99 LEU A O 1
ATOM 749 N N . ALA A 1 100 ? -2.092 -13.273 -11.052 1.00 88.94 100 ALA A N 1
ATOM 750 C CA . ALA A 1 100 ? -1.814 -13.296 -9.615 1.00 88.94 100 ALA A CA 1
ATOM 751 C C . ALA A 1 100 ? -2.821 -12.453 -8.819 1.00 88.94 100 ALA A C 1
ATOM 753 O O . ALA A 1 100 ? -3.324 -12.899 -7.789 1.00 88.94 100 ALA A O 1
ATOM 754 N N . ARG A 1 101 ? -3.162 -11.259 -9.317 1.00 85.88 101 ARG A N 1
ATOM 755 C CA . ARG A 1 101 ? -4.112 -10.361 -8.654 1.00 85.88 101 ARG A CA 1
ATOM 756 C C . ARG A 1 101 ? -5.540 -10.933 -8.617 1.00 85.88 101 ARG A C 1
ATOM 758 O O . ARG A 1 101 ? -6.073 -11.027 -7.512 1.00 85.88 101 ARG A O 1
ATOM 765 N N . PRO A 1 102 ? -6.164 -11.360 -9.734 1.00 84.75 102 PRO A N 1
ATOM 766 C CA . PRO A 1 102 ? -7.477 -12.001 -9.684 1.00 84.75 102 PRO A CA 1
ATOM 767 C C . PRO A 1 102 ? -7.489 -13.273 -8.838 1.00 84.75 102 PRO A C 1
ATOM 769 O O . PRO A 1 102 ? -8.427 -13.472 -8.072 1.00 84.75 102 PRO A O 1
ATOM 772 N N . ALA A 1 103 ? -6.434 -14.092 -8.903 1.00 88.62 103 ALA A N 1
ATOM 773 C CA . ALA A 1 103 ? -6.324 -15.292 -8.078 1.00 88.62 103 ALA A CA 1
ATOM 774 C C . ALA A 1 103 ? -6.297 -14.958 -6.577 1.00 88.62 103 ALA A C 1
ATOM 776 O O . ALA A 1 103 ? -7.050 -15.548 -5.808 1.00 88.62 103 ALA A O 1
ATOM 777 N N . ALA A 1 104 ? -5.491 -13.978 -6.156 1.00 87.19 104 ALA A N 1
ATOM 778 C CA . ALA A 1 104 ? -5.417 -13.549 -4.758 1.00 87.19 104 ALA A CA 1
ATOM 779 C C . ALA A 1 104 ? -6.762 -13.011 -4.240 1.00 87.19 104 ALA A C 1
ATOM 781 O O . ALA A 1 104 ? -7.175 -13.325 -3.121 1.00 87.19 104 ALA A O 1
ATOM 782 N N . ILE A 1 105 ? -7.461 -12.232 -5.070 1.00 84.56 105 ILE A N 1
ATOM 783 C CA . ILE A 1 105 ? -8.797 -11.715 -4.762 1.00 84.56 105 ILE A CA 1
ATOM 784 C C . ILE A 1 105 ? -9.802 -12.866 -4.634 1.00 84.56 105 ILE A C 1
ATOM 786 O O . ILE A 1 105 ? -10.548 -12.926 -3.661 1.00 84.56 105 ILE A O 1
ATOM 790 N N . TRP A 1 106 ? -9.799 -13.806 -5.579 1.00 84.25 106 TRP A N 1
ATOM 791 C CA . TRP A 1 106 ? -10.727 -14.934 -5.569 1.00 84.25 106 TRP A CA 1
ATOM 792 C C . TRP A 1 106 ? -10.518 -15.844 -4.355 1.00 84.25 106 TRP A C 1
ATOM 794 O O . TRP A 1 106 ? -11.483 -16.226 -3.696 1.00 84.25 106 TRP A O 1
ATOM 804 N N . ILE A 1 107 ? -9.259 -16.104 -3.989 1.00 89.06 107 ILE A N 1
ATOM 805 C CA . ILE A 1 107 ? -8.905 -16.834 -2.764 1.00 89.06 107 ILE A CA 1
ATOM 806 C C . ILE A 1 107 ? -9.386 -16.077 -1.520 1.00 89.06 107 ILE A C 1
ATOM 808 O O . ILE A 1 107 ? -9.883 -16.694 -0.583 1.00 89.06 107 ILE A O 1
ATOM 812 N N . SER A 1 108 ? -9.302 -14.746 -1.515 1.00 86.31 108 SER A N 1
ATOM 813 C CA . SER A 1 108 ? -9.777 -13.922 -0.394 1.00 86.31 108 SER A CA 1
ATOM 814 C C . SER A 1 108 ? -11.305 -13.938 -0.241 1.00 86.31 108 SER A C 1
ATOM 816 O O . SER A 1 108 ? -11.810 -13.678 0.848 1.00 86.31 108 SER A O 1
ATOM 818 N N . PHE A 1 109 ? -12.050 -14.273 -1.300 1.00 86.00 109 PHE A N 1
ATOM 819 C CA . PHE A 1 109 ? -13.505 -14.451 -1.251 1.00 86.00 109 PHE A CA 1
ATOM 820 C C . PHE A 1 109 ? -13.956 -15.886 -0.973 1.00 86.00 109 PHE A C 1
ATOM 822 O O . PHE A 1 109 ? -15.162 -16.114 -0.811 1.00 86.00 109 PHE A O 1
ATOM 829 N N . LEU A 1 110 ? -13.040 -16.853 -0.888 1.00 85.81 110 LEU A N 1
ATOM 830 C CA . LEU A 1 110 ? -13.392 -18.234 -0.575 1.00 85.81 110 LEU A CA 1
ATOM 831 C C . LEU A 1 110 ? -14.045 -18.293 0.816 1.00 85.81 110 LEU A C 1
ATOM 833 O O . LEU A 1 110 ? -13.456 -17.892 1.814 1.00 85.81 110 LEU A O 1
ATOM 837 N N . GLY A 1 111 ? -15.298 -18.752 0.876 1.00 83.44 111 GLY A N 1
ATOM 838 C CA . GLY A 1 111 ? -16.081 -18.783 2.119 1.00 83.44 111 GLY A CA 1
ATOM 839 C C . GLY A 1 111 ? -16.764 -17.464 2.509 1.00 83.44 111 GLY A C 1
ATOM 840 O O . GLY A 1 111 ? -17.421 -17.420 3.543 1.00 83.44 111 GLY A O 1
ATOM 841 N N . SER A 1 112 ? -16.679 -16.409 1.688 1.00 81.56 112 SER A N 1
ATOM 842 C CA . SER A 1 112 ? -17.342 -15.118 1.963 1.00 81.56 112 SER A CA 1
ATOM 843 C C . SER A 1 112 ? -18.867 -15.139 1.784 1.00 81.56 112 SER A C 1
ATOM 845 O O . SER A 1 112 ? -19.554 -14.242 2.264 1.00 81.56 112 SER A O 1
ATOM 847 N N . GLY A 1 113 ? -19.410 -16.131 1.066 1.00 80.44 113 GLY A N 1
ATOM 848 C CA . GLY A 1 113 ? -20.840 -16.210 0.741 1.00 80.44 113 GLY A CA 1
ATOM 849 C C . GLY A 1 113 ? -21.334 -15.150 -0.255 1.00 80.44 113 GLY A C 1
ATOM 850 O O . GLY A 1 113 ? -22.533 -15.094 -0.521 1.00 80.44 113 GLY A O 1
ATOM 851 N N . LEU A 1 114 ? -20.437 -14.326 -0.812 1.00 80.06 114 LEU A N 1
ATOM 852 C CA . LEU A 1 114 ? -20.763 -13.297 -1.801 1.00 80.06 114 LEU A CA 1
ATOM 853 C C . LEU A 1 114 ? -21.049 -13.916 -3.173 1.00 80.06 114 LEU A C 1
ATOM 855 O O . LEU A 1 114 ? -20.362 -14.844 -3.608 1.00 80.06 114 LEU A O 1
ATOM 859 N N . THR A 1 115 ? -22.023 -13.365 -3.893 1.00 83.25 115 THR A N 1
ATOM 860 C CA . THR A 1 115 ? -22.288 -13.726 -5.293 1.00 83.25 115 THR A CA 1
ATOM 861 C C . THR A 1 115 ? -21.140 -13.277 -6.204 1.00 83.25 115 THR A C 1
ATOM 863 O O . THR A 1 115 ? -20.401 -12.352 -5.879 1.00 83.25 115 THR A O 1
ATOM 866 N N . ILE A 1 116 ? -20.991 -13.888 -7.386 1.00 80.00 116 ILE A N 1
ATOM 867 C CA . ILE A 1 116 ? -19.923 -13.530 -8.345 1.00 80.00 116 ILE A CA 1
ATOM 868 C C . ILE A 1 116 ? -19.987 -12.041 -8.732 1.00 80.00 116 ILE A C 1
ATOM 870 O O . ILE A 1 116 ? -18.948 -11.409 -8.903 1.00 80.00 116 ILE A O 1
ATOM 874 N N . ARG A 1 117 ? -21.192 -11.459 -8.816 1.00 76.25 117 ARG A N 1
ATOM 875 C CA . ARG A 1 117 ? -21.375 -10.023 -9.085 1.00 76.25 117 ARG A CA 1
ATOM 876 C C . ARG A 1 117 ? -20.885 -9.147 -7.934 1.00 76.25 117 ARG A C 1
ATOM 878 O O . ARG A 1 117 ? -20.179 -8.178 -8.183 1.00 76.25 117 ARG A O 1
ATOM 885 N N . GLU A 1 118 ? -21.196 -9.507 -6.690 1.00 77.06 118 GLU A N 1
ATOM 886 C CA . GLU A 1 118 ? -20.699 -8.791 -5.506 1.00 77.06 118 GLU A CA 1
ATOM 887 C C . GLU A 1 118 ? -19.179 -8.932 -5.368 1.00 77.06 118 GLU A C 1
ATOM 889 O O . GLU A 1 118 ? -18.497 -7.951 -5.091 1.00 77.06 118 GLU A O 1
ATOM 894 N N . GLN A 1 119 ? -18.631 -10.122 -5.630 1.00 81.19 119 GLN A N 1
ATOM 895 C CA . GLN A 1 119 ? -17.184 -10.341 -5.654 1.00 81.19 119 GLN A CA 1
ATOM 896 C C . GLN A 1 119 ? -16.514 -9.485 -6.728 1.00 81.19 119 GLN A C 1
ATOM 898 O O . GLN A 1 119 ? -15.501 -8.852 -6.446 1.00 81.19 119 GLN A O 1
ATOM 903 N N . ALA A 1 120 ? -17.084 -9.414 -7.934 1.00 77.62 120 ALA A N 1
ATOM 904 C CA . ALA A 1 120 ? -16.577 -8.562 -9.004 1.00 77.62 120 ALA A CA 1
ATOM 905 C C . ALA A 1 120 ? -16.651 -7.075 -8.628 1.00 77.62 120 ALA A C 1
ATOM 907 O O . ALA A 1 120 ? -15.678 -6.354 -8.833 1.00 77.62 120 ALA A O 1
ATOM 908 N N . ALA A 1 121 ? -17.749 -6.624 -8.014 1.00 75.00 121 ALA A N 1
ATOM 909 C CA . ALA A 1 121 ? -17.885 -5.253 -7.534 1.00 75.00 121 ALA A CA 1
ATOM 910 C C . ALA A 1 121 ? -16.835 -4.921 -6.459 1.00 75.00 121 ALA A C 1
ATOM 912 O O . ALA A 1 121 ? -16.126 -3.924 -6.575 1.00 75.00 121 ALA A O 1
ATOM 913 N N . VAL A 1 122 ? -16.651 -5.775 -5.447 1.00 76.81 122 VAL A N 1
ATOM 914 C CA . VAL A 1 122 ? -15.648 -5.552 -4.390 1.00 76.81 122 VAL A CA 1
ATOM 915 C C . VAL A 1 122 ? -14.221 -5.650 -4.942 1.00 76.81 122 VAL A C 1
ATOM 917 O O . VAL A 1 122 ? -13.370 -4.837 -4.586 1.00 76.81 122 VAL A O 1
ATOM 920 N N . ALA A 1 123 ? -13.947 -6.593 -5.846 1.00 77.00 123 ALA A N 1
ATOM 921 C CA . ALA A 1 123 ? -12.659 -6.720 -6.529 1.00 77.00 123 ALA A CA 1
ATOM 922 C C . ALA A 1 123 ? -12.310 -5.470 -7.347 1.00 77.00 123 ALA A C 1
ATOM 924 O O . ALA A 1 123 ? -11.147 -5.059 -7.399 1.00 77.00 123 ALA A O 1
ATOM 925 N N . TRP A 1 124 ? -13.320 -4.882 -7.994 1.00 72.19 124 TRP A N 1
ATOM 926 C CA . TRP A 1 124 ? -13.157 -3.744 -8.884 1.00 72.19 124 TRP A CA 1
ATOM 927 C C . TRP A 1 124 ? -13.104 -2.407 -8.145 1.00 72.19 124 TRP A C 1
ATOM 929 O O . TRP A 1 124 ? -12.318 -1.542 -8.519 1.00 72.19 124 TRP A O 1
ATOM 939 N N . PHE A 1 125 ? -13.906 -2.223 -7.095 1.00 66.88 125 PHE A N 1
ATOM 940 C CA . PHE A 1 125 ? -13.996 -0.969 -6.335 1.00 66.88 125 PHE A CA 1
ATOM 941 C C . PHE A 1 125 ? -13.188 -0.963 -5.030 1.00 66.88 125 PHE A C 1
ATOM 943 O O . PHE A 1 125 ? -13.091 0.080 -4.386 1.00 66.88 125 PHE A O 1
ATOM 950 N N . GLY A 1 126 ? -12.583 -2.089 -4.637 1.00 63.41 126 GLY A N 1
ATOM 951 C CA . GLY A 1 126 ? -11.730 -2.178 -3.451 1.00 63.41 126 GLY A CA 1
ATOM 952 C C . GLY A 1 126 ? -10.570 -1.166 -3.465 1.00 63.41 126 GLY A C 1
ATOM 953 O O . GLY A 1 126 ? -10.180 -0.694 -4.535 1.00 63.41 126 GLY A O 1
ATOM 954 N N . PRO A 1 127 ? -9.995 -0.817 -2.295 1.00 59.44 127 PRO A N 1
ATOM 955 C CA . PRO A 1 127 ? -8.984 0.234 -2.170 1.00 59.44 127 PRO A CA 1
ATOM 956 C C . PRO A 1 127 ? -7.777 -0.041 -3.077 1.00 59.44 127 PRO A C 1
ATOM 958 O O . PRO A 1 127 ? -7.019 -0.992 -2.878 1.00 59.44 127 PRO A O 1
ATOM 961 N N . LYS A 1 128 ? -7.605 0.794 -4.109 1.00 64.62 128 LYS A N 1
ATOM 962 C CA . LYS A 1 128 ? -6.620 0.561 -5.172 1.00 64.62 128 LYS A CA 1
ATOM 963 C C . LYS A 1 128 ? -5.246 1.127 -4.816 1.00 64.62 128 LYS A C 1
ATOM 965 O O . LYS A 1 128 ? -5.093 2.312 -4.539 1.00 64.62 128 LYS A O 1
ATOM 970 N N . GLY A 1 129 ? -4.228 0.275 -4.929 1.00 68.38 129 GLY A N 1
ATOM 971 C CA . GLY A 1 129 ? -2.895 0.621 -5.446 1.00 68.38 129 GLY A CA 1
ATOM 972 C C . GLY A 1 129 ? -1.934 1.413 -4.554 1.00 68.38 129 GLY A C 1
ATOM 973 O O . GLY A 1 129 ? -0.726 1.281 -4.740 1.00 68.38 129 GLY A O 1
ATOM 974 N N . PHE A 1 130 ? -2.406 2.182 -3.568 1.00 85.44 130 PHE A N 1
ATOM 975 C CA . PHE A 1 130 ? -1.507 2.991 -2.734 1.00 85.44 130 PHE A CA 1
ATOM 976 C C . PHE A 1 130 ? -0.520 2.137 -1.926 1.00 85.44 130 PHE A C 1
ATOM 978 O O . PHE A 1 130 ? 0.667 2.452 -1.857 1.00 85.44 130 PHE A O 1
ATOM 985 N N . ALA A 1 131 ? -0.985 1.015 -1.368 1.00 88.81 131 ALA A N 1
ATOM 986 C CA . ALA A 1 131 ? -0.127 0.110 -0.608 1.00 88.81 131 ALA A CA 1
ATOM 987 C C . ALA A 1 131 ? 1.065 -0.386 -1.445 1.00 88.81 131 ALA A C 1
ATOM 989 O O . ALA A 1 131 ? 2.186 -0.431 -0.949 1.00 88.81 131 ALA A O 1
ATOM 990 N N . SER A 1 132 ? 0.851 -0.686 -2.730 1.00 90.25 132 SER A N 1
ATOM 991 C CA . SER A 1 132 ? 1.917 -1.110 -3.643 1.00 90.25 132 SER A CA 1
ATOM 992 C C . SER A 1 132 ? 2.982 -0.030 -3.832 1.00 90.25 132 SER A C 1
ATOM 994 O O . SER A 1 132 ? 4.166 -0.355 -3.855 1.00 90.25 132 SER A O 1
ATOM 996 N N . VAL A 1 133 ? 2.585 1.246 -3.909 1.00 93.06 133 VAL A N 1
ATOM 997 C CA . VAL A 1 133 ? 3.520 2.383 -3.980 1.00 93.06 133 VAL A CA 1
ATOM 998 C C . VAL A 1 133 ? 4.378 2.449 -2.719 1.00 93.06 133 VAL A C 1
ATOM 1000 O O . VAL A 1 133 ? 5.604 2.500 -2.810 1.00 93.06 133 VAL A O 1
ATOM 1003 N N . VAL A 1 134 ? 3.750 2.378 -1.541 1.00 93.25 134 VAL A N 1
ATOM 1004 C CA . VAL A 1 134 ? 4.467 2.397 -0.258 1.00 93.25 134 VAL A CA 1
ATOM 1005 C C . VAL A 1 134 ? 5.429 1.216 -0.151 1.00 93.25 134 VAL A C 1
ATOM 1007 O O . VAL A 1 134 ? 6.592 1.413 0.190 1.00 93.25 134 VAL A O 1
ATOM 1010 N N . TYR A 1 135 ? 4.988 0.001 -0.486 1.00 91.94 135 TYR A N 1
ATOM 1011 C CA . TYR A 1 135 ? 5.859 -1.175 -0.471 1.00 91.94 135 TYR A CA 1
ATOM 1012 C C . TYR A 1 135 ? 7.004 -1.068 -1.479 1.00 91.94 135 TYR A C 1
ATOM 1014 O O . TYR A 1 135 ? 8.122 -1.452 -1.150 1.00 91.94 135 TYR A O 1
ATOM 1022 N N . GLY A 1 136 ? 6.768 -0.498 -2.663 1.00 93.19 136 GLY A N 1
ATOM 1023 C CA . GLY A 1 136 ? 7.825 -0.216 -3.633 1.00 93.19 136 GLY A CA 1
ATOM 1024 C C . GLY A 1 136 ? 8.903 0.702 -3.053 1.00 93.19 136 GLY A C 1
ATOM 1025 O O . GLY A 1 136 ? 10.086 0.369 -3.104 1.00 93.19 136 GLY A O 1
ATOM 1026 N N . LEU A 1 137 ? 8.501 1.814 -2.430 1.00 93.62 137 LEU A N 1
ATOM 1027 C CA . LEU A 1 137 ? 9.432 2.737 -1.770 1.00 93.62 137 LEU A CA 1
ATOM 1028 C C . LEU A 1 137 ? 10.162 2.084 -0.585 1.00 93.62 137 LEU A C 1
ATOM 1030 O O . LEU A 1 137 ? 11.361 2.295 -0.410 1.00 93.62 137 LEU A O 1
ATOM 1034 N N . LEU A 1 138 ? 9.471 1.249 0.198 1.00 92.75 138 LEU A N 1
ATOM 1035 C CA . LEU A 1 138 ? 10.085 0.504 1.299 1.00 92.75 138 LEU A CA 1
ATOM 1036 C C . LEU A 1 138 ? 11.149 -0.477 0.806 1.00 92.75 138 LEU A C 1
ATOM 1038 O O . LEU A 1 138 ? 12.235 -0.525 1.381 1.00 92.75 138 LEU A O 1
ATOM 1042 N N . VAL A 1 139 ? 10.869 -1.223 -0.267 1.00 93.12 139 VAL A N 1
ATOM 1043 C CA . VAL A 1 139 ? 11.845 -2.130 -0.885 1.00 93.12 139 VAL A CA 1
ATOM 1044 C C . VAL A 1 139 ? 13.054 -1.350 -1.383 1.00 93.12 139 VAL A C 1
ATOM 1046 O O . VAL A 1 139 ? 14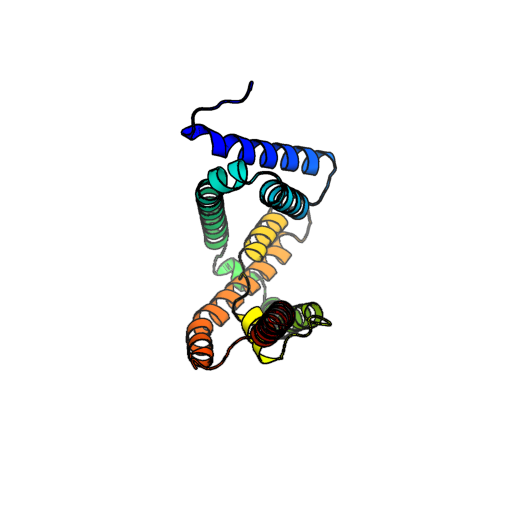.178 -1.766 -1.124 1.00 93.12 139 VAL A O 1
ATOM 1049 N N . LEU A 1 140 ? 12.848 -0.201 -2.027 1.00 91.31 140 LEU A N 1
ATOM 1050 C CA . LEU A 1 140 ? 13.948 0.640 -2.494 1.00 91.31 140 LEU A CA 1
ATOM 1051 C C . LEU A 1 140 ? 14.838 1.138 -1.341 1.00 91.31 140 LEU A C 1
ATOM 1053 O O . LEU A 1 140 ? 16.050 1.224 -1.494 1.00 91.31 140 LEU A O 1
ATOM 1057 N N . SER A 1 141 ? 14.247 1.420 -0.176 1.00 90.25 141 SER A N 1
ATOM 1058 C CA . SER A 1 141 ? 14.979 1.803 1.043 1.00 90.25 141 SER A CA 1
ATOM 1059 C C . SER A 1 141 ? 15.588 0.625 1.819 1.00 90.25 141 SER A C 1
ATOM 1061 O O . SER A 1 141 ? 16.255 0.829 2.833 1.00 90.25 141 SER A O 1
ATOM 1063 N N . SER A 1 142 ? 15.332 -0.611 1.388 1.00 90.44 142 SER A N 1
ATOM 1064 C CA . SER A 1 142 ? 15.811 -1.809 2.073 1.00 90.44 142 SER A CA 1
ATOM 1065 C C . SER A 1 142 ? 17.259 -2.131 1.699 1.00 90.44 142 SER A C 1
ATOM 1067 O O . SER A 1 142 ? 17.723 -1.825 0.605 1.00 90.44 142 SER A O 1
ATOM 1069 N N . ALA A 1 143 ? 17.975 -2.818 2.591 1.00 88.56 143 ALA A N 1
ATOM 1070 C CA . ALA A 1 143 ? 19.362 -3.237 2.368 1.00 88.56 143 ALA A CA 1
ATOM 1071 C C . ALA A 1 143 ? 19.495 -4.524 1.519 1.00 88.56 143 ALA A C 1
ATOM 1073 O O . ALA A 1 143 ? 20.491 -5.239 1.614 1.00 88.56 143 ALA A O 1
ATOM 1074 N N . ILE A 1 144 ? 18.479 -4.869 0.723 1.00 93.44 144 ILE A N 1
ATOM 1075 C CA . ILE A 1 144 ? 18.476 -6.091 -0.088 1.00 93.44 144 ILE A CA 1
ATOM 1076 C C . ILE A 1 144 ? 19.278 -5.840 -1.370 1.00 93.44 144 ILE A C 1
ATOM 1078 O O . ILE A 1 144 ? 19.051 -4.852 -2.062 1.00 93.44 144 ILE A O 1
ATOM 1082 N N . ALA A 1 145 ? 20.162 -6.769 -1.747 1.00 89.69 145 ALA A N 1
ATOM 1083 C CA . ALA A 1 145 ? 21.000 -6.635 -2.947 1.00 89.69 145 ALA A CA 1
ATOM 1084 C C . ALA A 1 145 ? 20.188 -6.406 -4.240 1.00 89.69 145 ALA A C 1
ATOM 1086 O O . ALA A 1 145 ? 20.599 -5.652 -5.116 1.00 89.69 145 ALA A O 1
ATOM 1087 N N . ALA A 1 146 ? 19.008 -7.024 -4.338 1.00 91.69 146 ALA A N 1
ATOM 1088 C CA . ALA A 1 146 ? 18.103 -6.907 -5.479 1.00 91.69 146 ALA A CA 1
ATOM 1089 C C . ALA A 1 146 ? 17.047 -5.788 -5.337 1.00 91.69 146 ALA A C 1
ATOM 1091 O O . ALA A 1 146 ? 16.115 -5.743 -6.139 1.00 91.69 146 ALA A O 1
ATOM 1092 N N . ALA A 1 147 ? 17.156 -4.889 -4.347 1.00 91.81 147 ALA A N 1
ATOM 1093 C CA . ALA A 1 147 ? 16.155 -3.848 -4.075 1.00 91.81 147 ALA A CA 1
ATOM 1094 C C . ALA A 1 147 ? 15.795 -3.024 -5.323 1.00 91.81 147 ALA A C 1
ATOM 1096 O O . ALA A 1 147 ? 14.617 -2.825 -5.612 1.00 91.81 147 ALA A O 1
ATOM 1097 N N . GLN A 1 148 ? 16.800 -2.625 -6.109 1.00 90.19 148 GLN A N 1
ATOM 1098 C CA . GLN A 1 148 ? 16.598 -1.859 -7.339 1.00 90.19 148 GLN A CA 1
ATOM 1099 C C . GLN A 1 148 ? 15.819 -2.647 -8.400 1.00 90.19 148 GLN A C 1
ATOM 1101 O O . GLN A 1 148 ? 14.906 -2.110 -9.025 1.00 90.19 148 GLN A O 1
ATOM 1106 N N . GLN A 1 149 ? 16.147 -3.927 -8.586 1.00 91.38 149 GLN A N 1
ATOM 1107 C CA . GLN A 1 149 ? 15.481 -4.786 -9.565 1.00 91.38 149 GLN A CA 1
ATOM 1108 C C . GLN A 1 149 ? 14.024 -5.051 -9.171 1.00 91.38 149 GLN A C 1
ATOM 1110 O O . GLN A 1 149 ? 13.120 -4.972 -10.003 1.00 91.38 149 GLN A O 1
ATOM 1115 N N . VAL A 1 150 ? 13.773 -5.314 -7.886 1.00 93.25 150 VAL A N 1
ATOM 1116 C CA . VAL A 1 150 ? 12.410 -5.483 -7.369 1.00 93.25 150 VAL A CA 1
ATOM 1117 C C . VAL A 1 150 ? 11.628 -4.177 -7.501 1.00 93.25 150 VAL A C 1
ATOM 1119 O O . VAL A 1 150 ? 10.484 -4.201 -7.949 1.00 93.25 150 VAL A O 1
ATOM 1122 N N . PHE A 1 151 ? 12.243 -3.031 -7.192 1.00 93.25 151 PHE A N 1
ATOM 1123 C CA . PHE A 1 151 ? 11.613 -1.726 -7.377 1.00 93.25 151 PHE A CA 1
ATOM 1124 C C . PHE A 1 151 ? 11.236 -1.471 -8.839 1.00 93.25 151 PHE A C 1
ATOM 1126 O O . PHE A 1 151 ? 10.124 -1.026 -9.098 1.00 93.25 151 PHE A O 1
ATOM 1133 N N . GLN A 1 152 ? 12.101 -1.806 -9.802 1.00 93.00 152 GLN A N 1
ATOM 1134 C CA . GLN A 1 152 ? 11.794 -1.684 -11.232 1.00 93.00 152 GLN A CA 1
ATOM 1135 C C . GLN A 1 152 ? 10.577 -2.527 -11.637 1.00 93.00 152 GLN A C 1
ATOM 1137 O O . GLN A 1 152 ? 9.682 -2.028 -12.321 1.00 93.00 152 GLN A O 1
ATOM 1142 N N . LEU A 1 153 ? 10.502 -3.780 -11.176 1.00 93.62 153 LEU A N 1
ATOM 1143 C CA . LEU A 1 153 ? 9.356 -4.658 -11.435 1.00 93.62 153 LEU A CA 1
ATOM 1144 C C . LEU A 1 153 ? 8.067 -4.106 -10.815 1.00 93.62 153 LEU A C 1
ATOM 1146 O O . LEU A 1 153 ? 7.025 -4.065 -11.474 1.00 93.62 153 LEU A O 1
ATOM 1150 N N . VAL A 1 154 ? 8.135 -3.647 -9.563 1.00 92.69 154 VAL A N 1
ATOM 1151 C CA . VAL A 1 154 ? 7.004 -3.025 -8.863 1.00 92.69 154 VAL A CA 1
ATOM 1152 C C . VAL A 1 154 ? 6.565 -1.751 -9.583 1.00 92.69 154 VAL A C 1
ATOM 1154 O O . VAL A 1 154 ? 5.371 -1.567 -9.807 1.00 92.69 154 VAL A O 1
ATOM 1157 N N . ALA A 1 155 ? 7.505 -0.907 -10.013 1.00 92.62 155 ALA A N 1
ATOM 1158 C CA . ALA A 1 155 ? 7.223 0.335 -10.719 1.00 92.62 155 ALA A CA 1
ATOM 1159 C C . ALA A 1 155 ? 6.486 0.085 -12.039 1.00 92.62 155 ALA A C 1
ATOM 1161 O O . ALA A 1 155 ? 5.422 0.659 -12.261 1.00 92.62 155 ALA A O 1
ATOM 1162 N N . VAL A 1 156 ? 6.993 -0.828 -12.872 1.00 93.69 156 VAL A N 1
ATOM 1163 C CA . VAL A 1 156 ? 6.349 -1.216 -14.139 1.00 93.69 156 VAL A CA 1
ATOM 1164 C C . VAL A 1 156 ? 4.962 -1.808 -13.889 1.00 93.69 156 VAL A C 1
ATOM 1166 O O . VAL A 1 156 ? 4.007 -1.448 -14.575 1.00 93.69 156 VAL A O 1
ATOM 1169 N N . THR A 1 157 ? 4.816 -2.650 -12.863 1.00 92.56 157 THR A N 1
ATOM 1170 C CA . THR A 1 157 ? 3.521 -3.242 -12.490 1.00 92.56 157 THR A CA 1
ATOM 1171 C C . THR A 1 157 ? 2.514 -2.179 -12.049 1.00 92.56 157 THR A C 1
ATOM 1173 O O . THR A 1 157 ? 1.356 -2.224 -12.462 1.00 92.56 157 THR A O 1
ATOM 1176 N N . ILE A 1 158 ? 2.934 -1.199 -11.245 1.00 91.75 158 ILE A N 1
ATOM 1177 C CA . ILE A 1 158 ? 2.074 -0.097 -10.797 1.00 91.75 158 ILE A CA 1
ATOM 1178 C C . ILE A 1 158 ? 1.686 0.796 -11.976 1.00 91.75 158 ILE A C 1
ATOM 1180 O O . ILE A 1 158 ? 0.502 1.084 -12.132 1.00 91.75 158 ILE A O 1
ATOM 1184 N N . VAL A 1 159 ? 2.639 1.193 -12.826 1.00 90.50 159 VAL A N 1
ATOM 1185 C CA . VAL A 1 159 ? 2.369 2.011 -14.022 1.00 90.50 159 VAL A CA 1
ATOM 1186 C C . VAL A 1 159 ? 1.359 1.309 -14.924 1.00 90.50 159 VAL A C 1
ATOM 1188 O O . VAL A 1 159 ? 0.328 1.890 -15.263 1.00 90.50 159 VAL A O 1
ATOM 1191 N N . 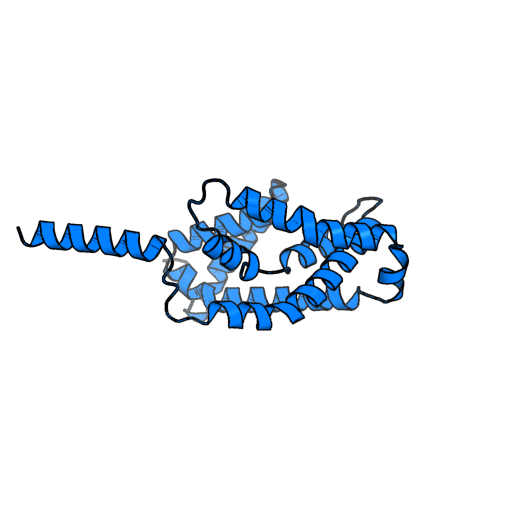LEU A 1 160 ? 1.598 0.035 -15.238 1.00 90.06 160 LEU A N 1
ATOM 1192 C CA . LEU A 1 160 ? 0.693 -0.761 -16.058 1.00 90.06 160 LEU A CA 1
ATOM 1193 C C . LEU A 1 160 ? -0.688 -0.904 -15.398 1.00 90.06 160 LEU A C 1
ATOM 1195 O O . LEU A 1 160 ? -1.710 -0.748 -16.063 1.00 90.06 160 LEU A O 1
ATOM 1199 N N . SER A 1 161 ? -0.740 -1.128 -14.082 1.00 88.00 161 SER A N 1
ATOM 1200 C CA . SER A 1 161 ? -1.999 -1.202 -13.335 1.00 88.00 161 SER A CA 1
ATOM 1201 C C . SER A 1 161 ? -2.790 0.102 -13.404 1.00 88.00 161 SER A C 1
ATOM 1203 O O . SER A 1 161 ? -4.003 0.045 -13.600 1.00 88.00 161 SER A O 1
ATOM 1205 N N . ILE A 1 162 ? -2.133 1.253 -13.225 1.00 87.06 162 ILE A N 1
ATOM 1206 C CA . ILE A 1 162 ? -2.770 2.574 -13.288 1.00 87.06 162 ILE A CA 1
ATOM 1207 C C . ILE A 1 162 ? -3.322 2.810 -14.692 1.00 87.06 162 ILE A C 1
ATOM 1209 O O . ILE A 1 162 ? -4.484 3.184 -14.816 1.00 87.06 162 ILE A O 1
ATOM 1213 N N . MET A 1 163 ? -2.544 2.532 -15.743 1.00 84.88 163 MET A N 1
ATOM 1214 C CA . MET A 1 163 ? -3.002 2.696 -17.12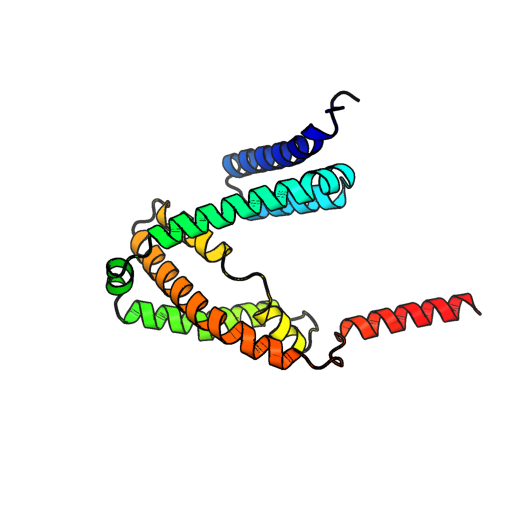7 1.00 84.88 163 MET A CA 1
ATOM 1215 C C . MET A 1 163 ? -4.220 1.816 -17.440 1.00 84.88 163 MET A C 1
ATOM 1217 O O . MET A 1 163 ? -5.201 2.304 -17.998 1.00 84.88 163 MET A O 1
ATOM 1221 N N . LEU A 1 164 ? -4.189 0.541 -17.036 1.00 82.19 164 LEU A N 1
ATOM 1222 C CA . LEU A 1 164 ? -5.283 -0.401 -17.288 1.00 82.19 164 LEU A CA 1
ATOM 1223 C C . LEU A 1 164 ? -6.553 -0.058 -16.495 1.00 82.19 164 LEU A C 1
ATOM 1225 O O . LEU A 1 164 ? -7.652 -0.094 -17.047 1.00 82.19 164 LEU A O 1
ATOM 1229 N N . HIS A 1 165 ? -6.430 0.283 -15.210 1.00 75.38 165 HIS A N 1
ATOM 1230 C CA . HIS A 1 165 ? -7.599 0.519 -14.355 1.00 75.38 165 HIS A CA 1
ATOM 1231 C C . HIS A 1 165 ? -8.185 1.922 -14.533 1.00 75.38 165 HIS A C 1
ATOM 1233 O O . HIS A 1 165 ? -9.404 2.047 -14.579 1.00 75.38 165 HIS A O 1
ATOM 1239 N N . SER A 1 166 ? -7.356 2.954 -14.730 1.00 72.94 166 SER A N 1
ATOM 1240 C CA . SER A 1 166 ? -7.829 4.331 -14.955 1.00 72.94 166 SER A CA 1
ATOM 1241 C C . SER A 1 166 ? -8.778 4.420 -16.157 1.00 72.94 166 SER A C 1
ATOM 1243 O O . SER A 1 166 ? -9.818 5.069 -16.094 1.00 72.94 166 SER A O 1
ATOM 1245 N N . SER A 1 167 ? -8.483 3.680 -17.231 1.00 64.88 167 SER A N 1
ATOM 1246 C CA . SER A 1 167 ? -9.349 3.629 -18.413 1.00 64.88 167 SER A CA 1
ATOM 1247 C C . SER A 1 167 ? -10.606 2.770 -18.228 1.00 64.88 167 SER A C 1
ATOM 1249 O O . SER A 1 167 ? -11.601 2.993 -18.917 1.00 64.88 167 SER A O 1
ATOM 1251 N N . THR A 1 168 ? -10.569 1.767 -17.348 1.00 65.81 168 THR A N 1
ATOM 1252 C CA . THR A 1 168 ? -11.625 0.743 -17.256 1.00 65.81 168 THR A CA 1
ATOM 1253 C C . THR A 1 168 ? -12.642 1.044 -16.146 1.00 65.81 168 THR A C 1
ATOM 1255 O O . THR A 1 168 ? -13.781 0.585 -16.211 1.00 65.81 168 THR A O 1
ATOM 1258 N N . ASP A 1 169 ? -12.288 1.896 -15.180 1.00 63.78 169 ASP A N 1
ATOM 1259 C CA . ASP A 1 169 ? -13.166 2.306 -14.077 1.00 63.78 169 ASP A CA 1
ATOM 1260 C C . ASP A 1 169 ? -14.458 2.989 -14.547 1.00 63.78 169 ASP A C 1
ATOM 1262 O O . ASP A 1 169 ? -15.532 2.692 -14.028 1.00 63.78 169 ASP A O 1
ATOM 1266 N N . ILE A 1 170 ? -14.386 3.828 -15.584 1.00 63.38 170 ILE A N 1
ATOM 1267 C CA . ILE A 1 170 ? -15.561 4.509 -16.157 1.00 63.38 170 ILE A CA 1
ATOM 1268 C C . ILE A 1 170 ? -16.497 3.511 -16.858 1.00 63.38 170 ILE A C 1
ATOM 1270 O O . ILE A 1 170 ? -17.718 3.654 -16.808 1.00 63.38 170 ILE A O 1
ATOM 1274 N N . VAL A 1 171 ? -15.938 2.491 -17.513 1.00 62.16 171 VAL A N 1
ATOM 1275 C CA . VAL A 1 171 ? -16.713 1.493 -18.266 1.00 62.16 171 VAL A CA 1
ATOM 1276 C C . VAL A 1 171 ? -17.430 0.538 -17.316 1.00 62.16 171 VAL A C 1
ATOM 1278 O O . VAL A 1 171 ? -18.606 0.243 -17.514 1.00 62.16 171 VAL A O 1
ATOM 1281 N N . VAL A 1 172 ? -16.749 0.095 -16.258 1.00 63.25 172 VAL A N 1
ATOM 1282 C CA . VAL A 1 172 ? -17.334 -0.813 -15.265 1.00 63.25 172 VAL A CA 1
ATOM 1283 C C . VAL A 1 172 ? -18.369 -0.102 -14.399 1.00 63.25 172 VAL A C 1
ATOM 1285 O O . VAL A 1 172 ? -19.415 -0.685 -14.138 1.00 63.25 172 VAL A O 1
ATOM 1288 N N . ALA A 1 173 ? -18.150 1.166 -14.033 1.00 61.03 173 ALA A N 1
ATOM 1289 C CA . ALA A 1 173 ? -19.150 1.958 -13.315 1.00 61.03 173 ALA A CA 1
ATOM 1290 C C . ALA A 1 173 ? -20.490 2.033 -14.071 1.00 61.03 173 ALA A C 1
ATOM 1292 O O . ALA A 1 173 ? -21.537 1.826 -13.471 1.00 61.03 173 ALA A O 1
ATOM 1293 N N . ARG A 1 174 ? -20.461 2.206 -15.400 1.00 61.62 174 ARG A N 1
ATOM 1294 C CA . ARG A 1 174 ? -21.673 2.186 -16.244 1.00 61.62 174 ARG A CA 1
ATOM 1295 C C . ARG A 1 174 ? -22.352 0.817 -16.323 1.00 61.62 174 ARG A C 1
ATOM 1297 O O . ARG A 1 174 ? -23.536 0.742 -16.624 1.00 61.62 174 ARG A O 1
ATOM 1304 N N . GLY A 1 175 ? -21.616 -0.266 -16.082 1.00 61.41 175 GLY A N 1
ATOM 1305 C CA . GLY A 1 175 ? -22.165 -1.623 -16.050 1.00 61.41 175 GLY A CA 1
ATOM 1306 C C . GLY A 1 175 ? -22.948 -1.947 -14.773 1.00 61.41 175 GLY A C 1
ATOM 1307 O O . GLY A 1 175 ? -23.733 -2.890 -14.784 1.00 61.41 175 GLY A O 1
ATOM 1308 N N . PHE A 1 176 ? -22.750 -1.172 -13.701 1.00 58.31 176 PHE A N 1
ATOM 1309 C CA . PHE A 1 176 ? -23.428 -1.321 -12.406 1.00 58.31 176 PHE A CA 1
ATOM 1310 C C . PHE A 1 176 ? -24.510 -0.248 -12.157 1.00 58.31 176 PHE A C 1
ATOM 1312 O O . PHE A 1 176 ? -25.030 -0.155 -11.051 1.00 58.31 176 PHE A O 1
ATOM 1319 N N . ASP A 1 177 ? -24.867 0.541 -13.175 1.00 56.16 177 ASP A N 1
ATOM 1320 C CA . ASP A 1 177 ? -25.822 1.663 -13.095 1.00 56.16 177 ASP A CA 1
ATOM 1321 C C . ASP A 1 177 ? -27.308 1.220 -13.146 1.00 56.16 177 ASP A C 1
ATOM 1323 O O . ASP A 1 177 ? -28.205 2.041 -13.313 1.00 56.16 177 ASP A O 1
ATOM 1327 N N . ASP A 1 178 ? -27.606 -0.085 -13.036 1.00 56.84 178 ASP A N 1
ATOM 1328 C CA . ASP A 1 178 ? -28.991 -0.579 -12.952 1.00 56.84 178 ASP A CA 1
ATOM 1329 C C . ASP A 1 178 ? -29.457 -0.503 -11.486 1.00 56.84 178 ASP A C 1
ATOM 1331 O O . ASP A 1 178 ? -28.981 -1.241 -10.621 1.00 56.84 178 ASP A O 1
ATOM 1335 N N . GLU A 1 179 ? -30.429 0.371 -11.210 1.00 50.88 179 GLU A N 1
ATOM 1336 C CA . GLU A 1 179 ? -31.064 0.669 -9.907 1.00 50.88 179 GLU A CA 1
ATOM 1337 C C . GLU A 1 179 ? -31.683 -0.541 -9.164 1.00 50.88 179 GLU A C 1
ATOM 1339 O O . GLU A 1 179 ? -32.332 -0.393 -8.125 1.00 50.88 179 GLU A O 1
ATOM 1344 N N . ARG A 1 180 ? -31.488 -1.763 -9.672 1.00 54.47 180 ARG A N 1
ATOM 1345 C CA . ARG A 1 180 ? -32.056 -3.020 -9.167 1.00 54.47 180 ARG A CA 1
ATOM 1346 C C . ARG A 1 180 ? -31.063 -3.941 -8.453 1.00 54.47 180 ARG A C 1
ATOM 1348 O O . ARG A 1 180 ? -31.512 -4.916 -7.848 1.00 54.47 180 ARG A O 1
ATOM 1355 N N . ASP A 1 181 ? -29.766 -3.636 -8.435 1.00 56.78 181 ASP A N 1
ATOM 1356 C CA . ASP A 1 181 ? -28.762 -4.445 -7.724 1.00 56.78 181 ASP A CA 1
ATOM 1357 C C . ASP A 1 181 ? -28.709 -4.097 -6.221 1.00 56.78 181 ASP A C 1
ATOM 1359 O O . ASP A 1 181 ? -27.751 -3.534 -5.692 1.00 56.78 181 ASP A O 1
ATOM 1363 N N . VAL A 1 182 ? -29.767 -4.460 -5.487 1.00 57.66 182 VAL A N 1
ATOM 1364 C CA . VAL A 1 182 ? -29.703 -4.539 -4.019 1.00 57.66 182 VAL A CA 1
ATOM 1365 C C . VAL A 1 182 ? -28.776 -5.697 -3.618 1.00 57.66 182 VAL A C 1
ATOM 1367 O O . VAL A 1 182 ? -29.060 -6.838 -3.993 1.00 57.66 182 VAL A O 1
ATOM 1370 N N . PRO A 1 183 ? -27.713 -5.457 -2.822 1.00 59.94 183 PRO A N 1
ATOM 1371 C CA . PRO A 1 183 ? -26.809 -6.517 -2.383 1.00 59.94 183 PRO A CA 1
ATOM 1372 C C . PRO A 1 183 ? -27.559 -7.657 -1.683 1.00 59.94 183 PRO A C 1
ATOM 1374 O O . PRO A 1 183 ? -28.489 -7.424 -0.902 1.00 59.94 183 PRO A O 1
ATOM 1377 N N . ALA A 1 184 ? -27.149 -8.903 -1.915 1.00 63.41 184 ALA A N 1
ATOM 1378 C CA . ALA A 1 184 ? -27.855 -10.097 -1.453 1.00 63.41 184 ALA A CA 1
ATOM 1379 C C . ALA A 1 184 ? -27.976 -10.153 0.083 1.00 63.41 184 ALA A C 1
ATOM 1381 O O . ALA A 1 184 ? -28.984 -10.625 0.627 1.00 63.41 184 ALA A O 1
ATOM 1382 N N . TRP A 1 185 ? -26.996 -9.595 0.800 1.00 61.62 185 TRP A N 1
ATOM 1383 C CA . TRP A 1 185 ? -27.007 -9.479 2.262 1.00 61.62 185 TRP A CA 1
ATOM 1384 C C . TRP A 1 185 ? -28.097 -8.526 2.791 1.00 61.62 185 TRP A C 1
ATOM 1386 O O . TRP A 1 185 ? -28.635 -8.742 3.882 1.00 61.62 185 TRP A O 1
ATOM 1396 N N . PHE A 1 186 ? -28.511 -7.528 2.003 1.00 61.03 186 PHE A N 1
ATOM 1397 C CA . PHE A 1 186 ? -29.551 -6.561 2.372 1.00 61.03 186 PHE A CA 1
ATOM 1398 C C . PHE A 1 186 ? -30.932 -7.231 2.499 1.00 61.03 186 PHE A C 1
ATOM 1400 O O . PHE A 1 186 ? -31.735 -6.907 3.382 1.00 61.03 186 PHE A O 1
ATOM 1407 N N . GLY A 1 187 ? -31.191 -8.245 1.667 1.00 64.12 187 GLY A N 1
ATOM 1408 C CA . GLY A 1 187 ? -32.393 -9.076 1.753 1.00 64.12 187 GLY A CA 1
ATOM 1409 C C . GLY A 1 187 ? -32.453 -9.927 3.029 1.00 64.12 187 GLY A C 1
ATOM 1410 O O . GLY A 1 187 ? -33.536 -10.135 3.583 1.00 64.12 187 GLY A O 1
ATOM 1411 N N . GLY A 1 188 ? -31.302 -10.384 3.533 1.00 65.94 188 GLY A N 1
ATOM 1412 C CA . GLY A 1 188 ? -31.198 -11.142 4.785 1.00 65.94 188 GLY A CA 1
ATOM 1413 C C . GLY A 1 188 ? -31.581 -10.311 6.011 1.00 65.94 188 GLY A C 1
ATOM 1414 O O . GLY A 1 188 ? -32.413 -10.736 6.815 1.00 65.94 188 GLY A O 1
ATOM 1415 N N . ILE A 1 189 ? -31.061 -9.084 6.100 1.00 65.62 189 ILE A N 1
ATOM 1416 C CA . ILE A 1 189 ? -31.335 -8.157 7.209 1.00 65.62 189 ILE A CA 1
ATOM 1417 C C . ILE A 1 189 ? -32.814 -7.744 7.242 1.00 65.62 189 ILE A C 1
ATOM 1419 O O . ILE A 1 189 ? -33.434 -7.739 8.308 1.00 65.62 189 ILE A O 1
ATOM 1423 N N . ARG A 1 190 ? -33.432 -7.478 6.079 1.00 67.94 190 ARG A N 1
ATOM 1424 C CA . ARG A 1 190 ? -34.875 -7.176 5.999 1.00 67.94 190 ARG A CA 1
ATOM 1425 C C . ARG A 1 190 ? -35.750 -8.322 6.503 1.00 67.94 190 ARG A C 1
ATOM 1427 O O . ARG A 1 190 ? -36.762 -8.064 7.154 1.00 67.94 190 ARG A O 1
ATOM 1434 N N . ARG A 1 191 ? -35.391 -9.575 6.201 1.00 66.81 191 ARG A N 1
ATOM 1435 C CA . ARG A 1 191 ? -36.149 -10.752 6.660 1.00 66.81 191 ARG A CA 1
ATOM 1436 C C . ARG A 1 191 ? -36.068 -10.926 8.173 1.00 66.81 191 ARG A C 1
ATOM 1438 O O . ARG A 1 191 ? -37.095 -11.175 8.795 1.00 66.81 191 ARG A O 1
ATOM 1445 N N . LEU A 1 192 ? -34.886 -10.739 8.758 1.00 69.62 192 LEU A N 1
ATOM 1446 C CA . LEU A 1 192 ? -34.691 -10.805 10.210 1.00 69.62 192 LEU A CA 1
ATOM 1447 C C . LEU A 1 192 ? -35.473 -9.708 10.938 1.00 69.62 192 LEU A C 1
ATOM 1449 O O . LEU A 1 192 ? -36.183 -9.994 11.898 1.00 69.62 192 LEU A O 1
ATOM 1453 N N . ARG A 1 193 ? -35.431 -8.474 10.426 1.00 69.81 193 ARG A N 1
ATOM 1454 C CA . ARG A 1 193 ? -36.189 -7.356 10.995 1.00 69.81 193 ARG A CA 1
ATOM 1455 C C . ARG A 1 193 ? -37.704 -7.573 10.922 1.00 69.81 193 ARG A C 1
ATOM 1457 O O . ARG A 1 193 ? -38.383 -7.402 11.925 1.00 69.81 193 ARG A O 1
ATOM 1464 N N . ARG A 1 194 ? -38.230 -8.034 9.779 1.00 67.12 194 ARG A N 1
ATOM 1465 C CA . ARG A 1 194 ? -39.665 -8.354 9.633 1.00 67.12 194 ARG A CA 1
ATOM 1466 C C . ARG A 1 194 ? -40.126 -9.493 10.543 1.00 67.12 194 ARG A C 1
ATOM 1468 O O . ARG A 1 194 ? -41.291 -9.525 10.921 1.00 67.12 194 ARG A O 1
ATOM 1475 N N . ARG A 1 195 ? -39.244 -10.444 10.866 1.00 67.12 195 ARG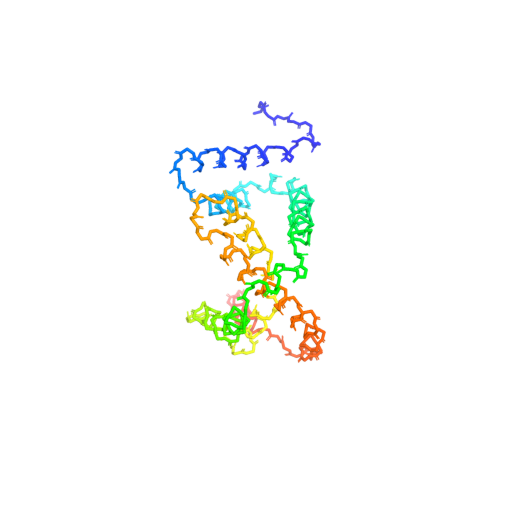 A N 1
ATOM 1476 C CA . ARG A 1 195 ? -39.553 -11.538 11.795 1.00 67.12 195 ARG A CA 1
ATOM 1477 C C . ARG A 1 195 ? -39.631 -11.030 13.238 1.00 67.12 195 ARG A C 1
ATOM 1479 O O . ARG A 1 195 ? -40.597 -11.341 13.921 1.00 67.12 195 ARG A O 1
ATOM 1486 N N . GLY A 1 196 ? -38.696 -10.167 13.638 1.00 67.06 196 GLY A N 1
ATOM 1487 C CA . GLY A 1 196 ? -38.721 -9.518 14.952 1.00 67.06 196 GLY A CA 1
ATOM 1488 C C . GLY A 1 196 ? -39.872 -8.521 15.148 1.00 67.06 196 GLY A C 1
ATOM 1489 O O . GLY A 1 196 ? -40.301 -8.319 16.277 1.00 67.06 196 GLY A O 1
ATOM 1490 N N . GLU A 1 197 ? -40.393 -7.911 14.078 1.00 67.69 197 GLU A N 1
ATOM 1491 C CA . GLU A 1 197 ? -41.596 -7.060 14.137 1.00 67.69 197 GLU A CA 1
ATOM 1492 C C . GLU A 1 197 ? -42.876 -7.904 14.336 1.00 67.69 197 GLU A C 1
ATOM 1494 O O . GLU A 1 197 ? -43.696 -7.563 15.180 1.00 67.69 197 GLU A O 1
ATOM 1499 N N . ARG A 1 198 ? -43.005 -9.066 13.671 1.00 60.25 198 ARG A N 1
ATOM 1500 C CA . ARG A 1 198 ? -44.159 -9.978 13.850 1.00 60.25 198 ARG A CA 1
ATOM 1501 C C . ARG A 1 198 ? -44.212 -10.662 15.216 1.00 60.25 198 ARG A C 1
ATOM 1503 O O . ARG A 1 198 ? -45.296 -10.933 15.707 1.00 60.25 198 ARG A O 1
ATOM 1510 N N . GLU A 1 199 ? -43.061 -10.944 15.820 1.00 62.50 199 GLU A N 1
ATOM 1511 C CA . GLU A 1 199 ? -42.973 -11.512 17.177 1.00 62.50 199 GLU A CA 1
ATOM 1512 C C . GLU A 1 199 ? -43.266 -10.478 18.281 1.00 62.50 199 GLU A C 1
ATOM 1514 O O . GLU A 1 199 ? -43.444 -10.859 19.429 1.00 62.50 199 GLU A O 1
ATOM 1519 N N . ARG A 1 200 ? -43.311 -9.177 17.956 1.00 58.75 200 ARG A N 1
ATOM 1520 C CA . ARG A 1 200 ? -43.685 -8.099 18.893 1.00 58.75 200 ARG A CA 1
ATOM 1521 C C . ARG A 1 200 ? -45.165 -7.714 18.823 1.00 58.75 200 ARG A C 1
ATOM 1523 O O . ARG A 1 200 ? -45.639 -7.022 19.717 1.00 58.75 200 ARG A O 1
ATOM 1530 N N . GLU A 1 201 ? -45.857 -8.113 17.759 1.00 58.81 201 GLU A N 1
ATOM 1531 C CA . GLU A 1 201 ? -47.290 -7.863 17.534 1.00 58.81 201 GLU A CA 1
ATOM 1532 C C . GLU A 1 201 ? -48.181 -9.064 17.913 1.00 58.81 201 GLU A C 1
ATOM 1534 O O . GLU A 1 201 ? -49.405 -8.941 17.870 1.00 58.81 201 GLU A O 1
ATOM 1539 N N . ALA A 1 202 ? -47.581 -10.204 18.278 1.00 53.19 202 ALA A N 1
ATOM 1540 C CA . ALA A 1 202 ? -48.245 -11.414 18.773 1.00 53.19 202 ALA A CA 1
ATOM 1541 C C . ALA A 1 202 ? -48.083 -11.547 20.294 1.00 53.19 202 ALA A C 1
ATOM 1543 O O . ALA A 1 202 ? -49.042 -12.031 20.936 1.00 53.19 202 ALA A O 1
#

pLDDT: mean 82.34, std 12.85, range [49.78, 96.12]

InterPro domains:
  IPR006153 Cation/H+ exchanger, transmembrane domain [PF00999] (6-167)

Foldseek 3Di:
DVPPDPLLCLLVVLVVLLVVLQVVCVVVVHDSVVSSVVSLVVCVPPPVPNCVSNVVVVVVVVVVVLVVLVVVLVVPDDPVLLVVLPPVLLVVLVCCVPPVLVVVLVVVCVVVPFDPVVSVVCSLPPDDDSVLSVVLVVLCVDPDPCSSNVSSSSSSSSVVVCVVNVVCVVVVVVVPPPPPCDGPVVVVVVVVVVVVVVVVVD

Sequence (202 aa):
RWFAASTQYEPLNALAIGLLVLALGKVTHGNLFLAAFAAGITVATFGERQRASFEHFGELIAEVFKLAALLVFGALITPALLGSVGWQGWVFAVLALVLARPAAIWISFLGSGLTIREQAAVAWFGPKGFASVVYGLLVLSSAIAAAQQVFQLVAVTIVLSIMLHSSTDIVVARGFDDERDVPAWFGGIRRLRRRGEREREA